Protein AF-A0A8S3Z7H2-F1 (afdb_monomer_lite)

Foldseek 3Di:
DVVVVVVVVVVVVVVVVVVVVVVVVLVVLVVLLVVLQVLLVVLVCCLPVPPLNVVVVVVCVVPVDPDPVVVVLVVVLVVVVVVCVVVVDPPVVNCSNNNSSVSNSSSVVSVVSVVVSVVVCVVVPVVVVVVVVVVVVVVVVVLVVVCVVQLLSLLVVLQVVLCVLVVCVVVCVPDPDPPLVNVLSSVLSNLSSVVSVPPPPPDDDPVVSVVVNVVVNVVSVVVVVD

Sequence (226 aa):
INKTHALIHTALKGLRYYQTYDRFFLGLSIILGFLGWMSYILCLVVLEHTPVGQAYSAVTVSSRQADGSIYIFTAIAVSVFLLLYVQSLPQMYYIYSLMPVALWYKAFAGRKLLYHAVKSVFSHGTFLGFVLSLLFCVAGLELLIQSFYHRELISFILLALSAWPLTSVLLHHSTRASAPTSLGWSLTCLLVAVFPLLPVVGKETQYFLVISSGITALVIGAVICS

Radius of gyration: 25.19 Å; chains: 1; bounding box: 55×48×80 Å

Structure (mmCIF, N/CA/C/O backbone):
data_AF-A0A8S3Z7H2-F1
#
_entry.id   AF-A0A8S3Z7H2-F1
#
loop_
_atom_site.group_PDB
_atom_site.id
_atom_site.type_symbol
_atom_site.label_atom_id
_atom_site.label_alt_id
_atom_site.label_comp_id
_atom_site.label_asym_id
_atom_site.label_entity_id
_atom_site.label_seq_id
_atom_site.pdbx_PDB_ins_code
_atom_site.Cartn_x
_atom_site.Cartn_y
_atom_site.Cartn_z
_atom_site.occupancy
_atom_site.B_iso_or_equiv
_atom_site.auth_seq_id
_atom_site.auth_comp_id
_atom_site.auth_asym_id
_atom_site.auth_atom_id
_atom_site.pdbx_PDB_model_num
ATOM 1 N N . ILE A 1 1 ? -29.152 12.014 46.634 1.00 63.59 1 ILE A N 1
ATOM 2 C CA . ILE A 1 1 ? -28.683 13.045 45.673 1.00 63.59 1 ILE A CA 1
ATOM 3 C C . ILE A 1 1 ? -27.170 12.939 45.421 1.00 63.59 1 ILE A C 1
ATOM 5 O O . ILE A 1 1 ? -26.792 12.695 44.286 1.00 63.59 1 ILE A O 1
ATOM 9 N N . ASN A 1 2 ? -26.289 12.982 46.435 1.00 72.56 2 ASN A N 1
ATOM 10 C CA . ASN A 1 2 ? -24.833 12.859 46.189 1.00 72.56 2 ASN A CA 1
ATOM 11 C C . ASN A 1 2 ? -24.380 11.504 45.607 1.00 72.56 2 ASN A C 1
ATOM 13 O O . ASN A 1 2 ? -23.523 11.469 44.729 1.00 72.56 2 ASN A O 1
ATOM 17 N N . LYS A 1 3 ? -24.972 10.382 46.046 1.00 75.31 3 LYS A N 1
ATOM 18 C CA . LYS A 1 3 ? -24.588 9.049 45.540 1.00 75.31 3 LYS A CA 1
ATOM 19 C C . LYS A 1 3 ? -24.978 8.825 44.072 1.00 75.31 3 LYS A C 1
ATOM 21 O O . LYS A 1 3 ? -24.206 8.235 43.326 1.00 75.31 3 LYS A O 1
ATOM 26 N N . THR A 1 4 ? -26.129 9.340 43.635 1.00 83.38 4 THR A N 1
ATOM 27 C CA . THR A 1 4 ? -26.591 9.220 42.241 1.00 83.38 4 THR A CA 1
ATOM 28 C C . THR A 1 4 ? -25.736 10.052 41.288 1.00 83.38 4 THR A C 1
ATOM 30 O O . THR A 1 4 ? -25.359 9.556 40.231 1.00 83.38 4 THR A O 1
ATOM 33 N N . HIS A 1 5 ? -25.330 11.262 41.688 1.00 82.06 5 HIS A N 1
ATOM 34 C CA . HIS A 1 5 ? -24.382 12.069 40.911 1.00 82.06 5 HIS A CA 1
ATOM 35 C C . HIS A 1 5 ? -23.013 11.392 40.756 1.00 82.06 5 HIS A C 1
ATOM 37 O O . HIS A 1 5 ? -22.449 11.406 39.663 1.00 82.06 5 HIS A O 1
ATOM 43 N N . ALA A 1 6 ? -22.499 10.750 41.810 1.00 86.62 6 ALA A N 1
ATOM 44 C CA . ALA A 1 6 ? -21.232 10.021 41.745 1.00 86.62 6 ALA A CA 1
ATOM 45 C C . ALA A 1 6 ? -21.300 8.804 40.800 1.00 86.62 6 ALA A C 1
ATOM 47 O O . ALA A 1 6 ? -20.381 8.587 40.008 1.00 86.62 6 ALA A O 1
ATOM 48 N N . LEU A 1 7 ? -22.401 8.044 40.8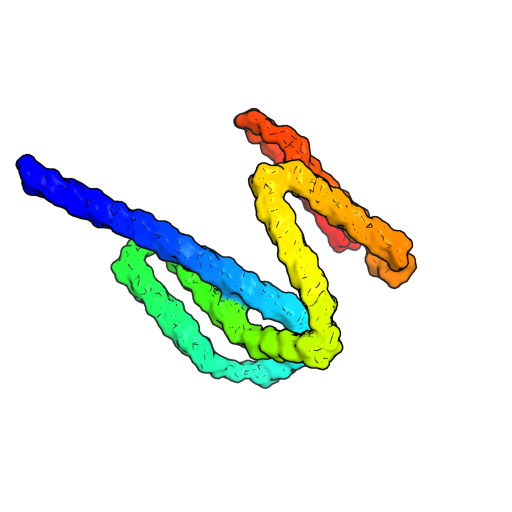29 1.00 86.25 7 LEU A N 1
ATOM 49 C CA . LEU A 1 7 ? -22.638 6.920 39.915 1.00 86.25 7 LEU A CA 1
ATOM 50 C C . LEU A 1 7 ? -22.745 7.371 38.453 1.00 86.25 7 LEU A C 1
ATOM 52 O O . LEU A 1 7 ? -22.078 6.797 37.596 1.00 86.25 7 LEU A O 1
ATOM 56 N N . ILE A 1 8 ? -23.510 8.430 38.175 1.00 89.81 8 ILE A N 1
ATOM 57 C CA . ILE A 1 8 ? -23.652 8.992 36.822 1.00 89.81 8 ILE A CA 1
ATOM 58 C C . ILE A 1 8 ? -22.300 9.474 36.295 1.00 89.81 8 ILE A C 1
ATOM 60 O O . ILE A 1 8 ? -21.931 9.162 35.166 1.00 89.81 8 ILE A O 1
ATOM 64 N N . HIS A 1 9 ? -21.528 10.185 37.119 1.00 89.31 9 HIS A N 1
ATOM 65 C CA . HIS A 1 9 ? -20.205 10.665 36.730 1.00 89.31 9 HIS A CA 1
ATOM 66 C C . HIS A 1 9 ? -19.237 9.506 36.443 1.00 89.31 9 HIS A C 1
ATOM 68 O O . HIS A 1 9 ? -18.471 9.556 35.482 1.00 89.31 9 HIS A O 1
ATOM 74 N N . THR A 1 10 ? -19.299 8.435 37.235 1.00 82.06 10 THR A N 1
ATOM 75 C CA . THR A 1 10 ? -18.453 7.247 37.047 1.00 82.06 10 THR A CA 1
ATOM 76 C C . THR A 1 10 ? -18.844 6.475 35.785 1.00 82.06 10 THR A C 1
ATOM 78 O O . THR A 1 10 ? -17.968 6.104 35.004 1.00 82.06 10 THR A O 1
ATOM 81 N N . ALA A 1 11 ? -20.144 6.317 35.519 1.00 85.19 11 ALA A N 1
ATOM 82 C CA . ALA A 1 11 ? -20.659 5.695 34.300 1.00 85.19 11 ALA A CA 1
ATOM 83 C C . ALA A 1 11 ? -20.299 6.502 33.039 1.00 85.19 11 ALA A C 1
ATOM 85 O O . ALA A 1 11 ? -19.821 5.928 32.063 1.00 85.19 11 ALA A O 1
ATOM 86 N N . LEU A 1 12 ? -20.430 7.834 33.072 1.00 85.19 12 LEU A N 1
ATOM 87 C CA . LEU A 1 12 ? -20.006 8.723 31.980 1.00 85.19 12 LEU A CA 1
ATOM 88 C C . LEU A 1 12 ? -18.501 8.632 31.714 1.00 85.19 12 LEU A C 1
ATOM 90 O O . LEU A 1 12 ? -18.074 8.635 30.559 1.00 85.19 12 LEU A O 1
ATOM 94 N N . LYS A 1 13 ? -17.687 8.529 32.770 1.00 81.38 13 LYS A N 1
ATOM 95 C CA . LYS A 1 13 ? -16.232 8.385 32.648 1.00 81.38 13 LYS A CA 1
ATOM 96 C C . LYS A 1 13 ? -15.852 7.028 32.045 1.00 81.38 13 LYS A C 1
ATOM 98 O O . LYS A 1 13 ? -14.986 6.987 31.175 1.00 81.38 13 LYS A O 1
ATOM 103 N N . GLY A 1 14 ? -16.539 5.955 32.443 1.00 79.50 14 GLY A N 1
ATOM 104 C CA . GLY A 1 14 ? -16.393 4.622 31.852 1.00 79.50 14 GLY A CA 1
ATOM 105 C C . GLY A 1 14 ? -16.802 4.583 30.378 1.00 79.50 14 GLY A C 1
ATOM 106 O O . GLY A 1 14 ? -16.041 4.102 29.544 1.00 79.50 14 GLY A O 1
ATOM 107 N N . LEU A 1 15 ? -17.948 5.174 30.030 1.00 77.88 15 LEU A N 1
ATOM 108 C CA . LEU A 1 15 ? -18.440 5.230 28.651 1.00 77.88 15 LEU A CA 1
ATOM 109 C C . LEU A 1 15 ? -17.481 6.000 27.734 1.00 77.88 15 LEU A C 1
ATOM 111 O O . LEU A 1 15 ? -17.152 5.544 26.641 1.00 77.88 15 LEU A O 1
ATOM 115 N N . ARG A 1 16 ? -16.968 7.143 28.203 1.00 73.50 16 ARG A N 1
ATOM 116 C CA . ARG A 1 16 ? -16.001 7.952 27.451 1.00 73.50 16 ARG A CA 1
ATOM 117 C C . ARG A 1 16 ? -14.657 7.240 27.285 1.00 73.50 16 ARG A C 1
ATOM 119 O O . ARG A 1 16 ? -14.028 7.385 26.238 1.00 73.50 16 ARG A O 1
ATOM 126 N N . TYR A 1 17 ? -14.234 6.463 28.284 1.00 73.88 17 TYR A N 1
ATOM 127 C CA . TYR A 1 17 ? -13.040 5.622 28.202 1.00 73.88 17 TYR A CA 1
ATOM 128 C C . TYR A 1 17 ? -13.200 4.532 27.135 1.00 73.88 17 TYR A C 1
ATOM 130 O O . TYR A 1 17 ? -12.361 4.445 26.242 1.00 73.88 17 TYR A O 1
ATOM 138 N N . TYR A 1 18 ? -14.314 3.792 27.149 1.00 70.31 18 TYR A N 1
ATOM 139 C CA . TYR A 1 18 ? -14.618 2.771 26.139 1.00 70.31 18 TYR A CA 1
ATOM 140 C C . TYR A 1 18 ? -14.680 3.350 24.726 1.00 70.31 18 TYR A C 1
ATOM 142 O O . TYR A 1 18 ? -14.013 2.855 23.823 1.00 70.31 18 TYR A O 1
ATOM 150 N N . GLN A 1 19 ? -15.416 4.445 24.543 1.00 70.56 19 GLN A N 1
ATOM 151 C CA . GLN A 1 19 ? -15.581 5.068 23.231 1.00 70.56 19 GLN A CA 1
ATOM 152 C C . GLN A 1 19 ? -14.259 5.618 22.667 1.00 70.56 19 GLN A C 1
ATOM 154 O O . GLN A 1 19 ? -14.034 5.588 21.458 1.00 70.56 19 GLN A O 1
ATOM 159 N N . THR A 1 20 ? -13.370 6.116 23.532 1.00 73.50 20 THR A N 1
ATOM 160 C CA . THR A 1 20 ? -12.050 6.617 23.113 1.00 73.50 20 THR A CA 1
ATOM 161 C C . THR A 1 20 ? -11.101 5.470 22.772 1.00 73.50 20 THR A C 1
ATOM 163 O O . THR A 1 20 ? -10.392 5.540 21.768 1.00 73.50 20 THR A O 1
ATOM 166 N N . TYR A 1 21 ? -11.101 4.411 23.585 1.00 67.12 21 TYR A N 1
ATOM 167 C CA . TYR A 1 21 ? -10.228 3.256 23.396 1.00 67.12 21 TYR A CA 1
ATOM 168 C C . TYR A 1 21 ? -10.581 2.480 22.123 1.00 67.12 21 TYR A C 1
ATOM 170 O O . TYR A 1 21 ? -9.694 2.161 21.331 1.00 67.12 21 TYR A O 1
ATOM 178 N N . ASP A 1 22 ? -11.875 2.270 21.874 1.00 72.06 22 ASP A N 1
ATOM 179 C CA . ASP A 1 22 ? -12.356 1.512 20.719 1.00 72.06 22 ASP A CA 1
ATOM 180 C C . ASP A 1 22 ? -11.994 2.192 19.387 1.00 72.06 22 ASP A C 1
ATOM 182 O O . ASP A 1 22 ? -11.477 1.562 18.464 1.00 72.06 22 ASP A O 1
ATOM 186 N N . ARG A 1 23 ? -12.141 3.522 19.307 1.00 76.38 23 ARG A N 1
ATOM 187 C CA . ARG A 1 23 ? -11.817 4.286 18.092 1.00 76.38 23 ARG A CA 1
ATOM 188 C C . ARG A 1 23 ? -10.326 4.256 17.752 1.00 76.38 23 ARG A C 1
ATOM 190 O O . ARG A 1 23 ? -9.970 4.179 16.576 1.00 76.38 23 ARG A O 1
ATOM 197 N N . PHE A 1 24 ? -9.457 4.342 18.758 1.00 77.25 24 PHE A N 1
ATOM 198 C CA . PHE A 1 24 ? -8.011 4.308 18.544 1.00 77.25 24 PHE A CA 1
ATOM 199 C C . PHE A 1 24 ? -7.529 2.903 18.177 1.00 77.25 24 PHE A C 1
ATOM 201 O O . PHE A 1 24 ? -6.767 2.753 17.224 1.00 77.25 24 PHE A O 1
ATOM 208 N N . PHE A 1 25 ? -8.017 1.876 18.878 1.00 75.94 25 PHE A N 1
ATOM 209 C CA . PHE A 1 25 ? -7.694 0.482 18.586 1.00 75.94 25 PHE A CA 1
ATOM 210 C C . PHE A 1 25 ? -8.121 0.089 17.167 1.00 75.94 25 PHE A C 1
ATOM 212 O O . PHE A 1 25 ? -7.305 -0.410 16.388 1.00 75.94 25 PHE A O 1
ATOM 219 N N . LEU A 1 26 ? -9.369 0.387 16.796 1.00 77.75 26 LEU A N 1
ATOM 220 C CA . LEU A 1 26 ? -9.883 0.101 15.461 1.00 77.75 26 LEU A CA 1
ATOM 221 C C . LEU A 1 26 ? -9.111 0.886 14.391 1.00 77.75 26 LEU A C 1
ATOM 223 O O . LEU A 1 26 ? -8.721 0.320 13.372 1.00 77.75 26 LEU A O 1
ATOM 227 N N . GLY A 1 27 ? -8.816 2.165 14.652 1.00 80.12 27 GLY A N 1
ATOM 228 C CA . GLY A 1 27 ? -8.004 3.001 13.767 1.00 80.12 27 GLY A CA 1
ATOM 229 C C . GLY A 1 27 ? -6.607 2.425 13.521 1.00 80.12 27 GLY A C 1
ATOM 230 O O . GLY A 1 27 ? -6.190 2.301 12.370 1.00 80.12 27 GLY A O 1
ATOM 231 N N . LEU A 1 28 ? -5.904 2.001 14.574 1.00 82.06 28 LEU A N 1
ATOM 232 C CA . LEU A 1 28 ? -4.598 1.350 14.448 1.00 82.06 28 LEU A CA 1
ATOM 233 C C . LEU A 1 28 ? -4.678 0.029 13.682 1.00 82.06 28 LEU A C 1
ATOM 235 O O . LEU A 1 28 ? -3.834 -0.219 12.825 1.00 82.06 28 LEU A O 1
ATOM 239 N N . SER A 1 29 ? -5.690 -0.799 13.949 1.00 81.94 29 SER A N 1
ATOM 240 C CA . SER A 1 29 ? -5.897 -2.066 13.235 1.00 81.94 29 SER A CA 1
ATOM 241 C C . SER A 1 29 ? -6.076 -1.841 11.734 1.00 81.94 29 SER A C 1
ATOM 243 O O . SER A 1 29 ? -5.482 -2.548 10.922 1.00 81.94 29 SER A O 1
ATOM 245 N N . ILE A 1 30 ? -6.845 -0.816 11.358 1.00 81.31 30 ILE A N 1
ATOM 246 C CA . ILE A 1 30 ? -7.064 -0.435 9.960 1.00 81.31 30 ILE A CA 1
ATOM 247 C C . ILE A 1 30 ? -5.757 0.047 9.318 1.00 81.31 30 ILE A C 1
ATOM 249 O O . ILE A 1 30 ? -5.401 -0.424 8.239 1.00 81.31 30 ILE A O 1
ATOM 253 N N . ILE A 1 31 ? -5.006 0.931 9.985 1.00 84.94 31 ILE A N 1
ATOM 254 C CA . ILE A 1 31 ? -3.716 1.435 9.483 1.00 84.94 31 ILE A CA 1
ATOM 255 C C . ILE A 1 31 ? -2.719 0.284 9.298 1.00 84.94 31 ILE A C 1
ATOM 257 O O . ILE A 1 31 ? -2.067 0.188 8.258 1.00 84.94 31 ILE A O 1
ATOM 261 N N . LEU A 1 32 ? -2.630 -0.627 10.270 1.00 83.56 32 LEU A N 1
ATOM 262 C CA . LEU A 1 32 ? -1.794 -1.823 10.177 1.00 83.56 32 LEU A CA 1
ATOM 263 C C . LEU A 1 32 ? -2.256 -2.748 9.050 1.00 83.56 32 LEU A C 1
ATOM 265 O O . LEU A 1 32 ? -1.410 -3.301 8.353 1.00 83.56 32 LEU A O 1
ATOM 269 N N . GLY A 1 33 ? -3.563 -2.899 8.840 1.00 85.12 33 GLY A N 1
ATOM 270 C CA . GLY A 1 33 ? -4.126 -3.653 7.722 1.00 85.12 33 GLY A CA 1
ATOM 271 C C . GLY A 1 33 ? -3.702 -3.080 6.376 1.00 85.12 33 GLY A C 1
ATOM 272 O O . GLY A 1 33 ? -3.177 -3.814 5.541 1.00 85.12 33 GLY A O 1
ATOM 273 N N . PHE A 1 34 ? -3.844 -1.766 6.192 1.00 83.75 34 PHE A N 1
ATOM 274 C CA . PHE A 1 34 ? -3.403 -1.087 4.975 1.00 83.75 34 PHE A CA 1
ATOM 275 C C . PHE A 1 34 ? -1.889 -1.192 4.768 1.00 83.75 34 PHE A C 1
ATOM 277 O O . PHE A 1 34 ? -1.457 -1.523 3.670 1.00 83.75 34 PHE A O 1
ATOM 284 N N . LEU A 1 35 ? -1.072 -0.997 5.806 1.00 86.25 35 LEU A N 1
ATOM 285 C CA . LEU A 1 35 ? 0.384 -1.170 5.717 1.00 86.25 35 LEU A CA 1
ATOM 286 C C . LEU A 1 35 ? 0.780 -2.610 5.349 1.00 86.25 35 LEU A C 1
ATOM 288 O O . LEU A 1 35 ? 1.644 -2.828 4.495 1.00 86.25 35 LEU A O 1
ATOM 292 N N . GLY A 1 36 ? 0.124 -3.601 5.956 1.00 83.38 36 GLY A N 1
ATOM 293 C CA . GLY A 1 36 ? 0.315 -5.015 5.634 1.00 83.38 36 GLY A CA 1
ATOM 294 C C . GLY A 1 36 ? -0.070 -5.327 4.187 1.00 83.38 36 GLY A C 1
ATOM 295 O O . GLY A 1 36 ? 0.674 -5.993 3.473 1.00 83.38 36 GLY A O 1
ATOM 296 N N . TRP A 1 37 ? -1.190 -4.783 3.715 1.00 82.62 37 TRP A N 1
ATOM 297 C CA . TRP A 1 37 ? -1.639 -4.937 2.333 1.00 82.62 37 TRP A CA 1
ATOM 298 C C . TRP A 1 37 ? -0.681 -4.286 1.328 1.00 82.62 37 TRP A C 1
ATOM 300 O O . TRP A 1 37 ? -0.284 -4.921 0.354 1.00 82.62 37 TRP A O 1
ATOM 310 N N . MET A 1 38 ? -0.246 -3.050 1.586 1.00 81.88 38 MET A N 1
ATOM 311 C CA . MET A 1 38 ? 0.694 -2.331 0.720 1.00 81.88 38 MET A CA 1
ATOM 312 C C . MET A 1 38 ? 2.042 -3.046 0.625 1.00 81.88 38 MET A C 1
ATOM 314 O O . MET A 1 38 ? 2.599 -3.172 -0.462 1.00 81.88 38 MET A O 1
ATOM 318 N N . SER A 1 39 ? 2.554 -3.562 1.744 1.00 80.12 39 SER A N 1
ATOM 319 C CA . SER A 1 39 ? 3.796 -4.345 1.744 1.00 80.12 39 SER A CA 1
ATOM 320 C C . SER A 1 39 ? 3.648 -5.689 1.021 1.00 80.12 39 SER A C 1
ATOM 322 O O . SER A 1 39 ? 4.579 -6.115 0.334 1.00 80.12 39 SER A O 1
ATOM 324 N N . TYR A 1 40 ? 2.481 -6.333 1.106 1.00 82.06 40 TYR A N 1
ATOM 325 C CA . TYR A 1 40 ? 2.177 -7.535 0.333 1.00 82.06 40 TYR A CA 1
ATOM 326 C C . TYR A 1 40 ? 2.119 -7.257 -1.176 1.00 82.06 40 TYR A C 1
ATOM 328 O O . TYR A 1 40 ? 2.778 -7.961 -1.940 1.00 82.06 40 TYR A O 1
ATOM 336 N N . ILE A 1 41 ? 1.411 -6.206 -1.607 1.00 82.06 41 ILE A N 1
ATOM 337 C CA . ILE A 1 41 ? 1.376 -5.794 -3.020 1.00 82.06 41 ILE A CA 1
ATOM 338 C C . ILE A 1 41 ? 2.778 -5.459 -3.515 1.00 82.06 41 ILE A C 1
ATOM 340 O O . ILE A 1 41 ? 3.164 -5.913 -4.586 1.00 82.06 41 ILE A O 1
ATOM 344 N N . LEU A 1 42 ? 3.567 -4.716 -2.737 1.00 80.12 42 LEU A N 1
ATOM 345 C CA . LEU A 1 42 ? 4.945 -4.398 -3.104 1.00 80.12 42 LEU A CA 1
ATOM 346 C C . LEU A 1 42 ? 5.762 -5.671 -3.353 1.00 80.12 42 LEU A C 1
ATOM 348 O O . LEU A 1 42 ? 6.508 -5.756 -4.326 1.00 80.12 42 LEU A O 1
ATOM 352 N N . CYS A 1 43 ? 5.596 -6.679 -2.497 1.00 77.25 43 CYS A N 1
ATOM 353 C CA . CYS A 1 43 ? 6.235 -7.973 -2.684 1.00 77.25 43 CYS A CA 1
ATOM 354 C C . CYS A 1 43 ? 5.771 -8.669 -3.971 1.00 77.25 43 CYS A C 1
ATOM 356 O O . CYS A 1 43 ? 6.613 -9.167 -4.714 1.00 77.25 43 CYS A O 1
ATOM 358 N N . LEU A 1 44 ? 4.467 -8.661 -4.257 1.00 78.69 44 LEU A N 1
ATOM 359 C CA . LEU A 1 44 ? 3.887 -9.261 -5.460 1.00 78.69 44 LEU A CA 1
ATOM 360 C C . LEU A 1 44 ? 4.398 -8.579 -6.736 1.00 78.69 44 LEU A C 1
ATOM 362 O O . LEU A 1 44 ? 4.847 -9.254 -7.657 1.00 78.69 44 LEU A O 1
ATOM 366 N N . VAL A 1 45 ? 4.432 -7.247 -6.760 1.00 80.31 45 VAL A N 1
ATOM 367 C CA . VAL A 1 45 ? 4.965 -6.475 -7.890 1.00 80.31 45 VAL A CA 1
ATOM 368 C C . VAL A 1 45 ? 6.434 -6.818 -8.135 1.00 80.31 45 VAL A C 1
ATOM 370 O O . VAL A 1 45 ? 6.822 -7.088 -9.269 1.00 80.31 45 VAL A O 1
ATOM 373 N N . VAL A 1 46 ? 7.254 -6.874 -7.081 1.00 75.00 46 VAL A N 1
ATOM 374 C CA . VAL A 1 46 ? 8.666 -7.276 -7.198 1.00 75.00 46 VAL A CA 1
ATOM 375 C C . VAL A 1 46 ? 8.793 -8.718 -7.695 1.00 75.00 46 VAL A C 1
ATOM 377 O O . VAL A 1 46 ? 9.685 -9.011 -8.490 1.00 75.00 46 VAL A O 1
ATOM 380 N N . LEU A 1 47 ? 7.904 -9.611 -7.259 1.00 75.19 47 LEU A N 1
ATOM 381 C CA . LEU A 1 47 ? 7.888 -11.011 -7.673 1.00 75.19 47 LEU A CA 1
ATOM 382 C C . LEU A 1 47 ? 7.626 -11.166 -9.176 1.00 75.19 47 LEU A C 1
ATOM 384 O O . LEU A 1 47 ? 8.324 -11.929 -9.841 1.00 75.19 47 LEU A O 1
ATOM 388 N N . GLU A 1 48 ? 6.638 -10.440 -9.700 1.00 72.81 48 GLU A N 1
ATOM 389 C CA . GLU A 1 48 ? 6.203 -10.555 -11.094 1.00 72.81 48 GLU A CA 1
ATOM 390 C C . GLU A 1 48 ? 7.091 -9.767 -12.063 1.00 72.81 48 GLU A C 1
ATOM 392 O O . GLU A 1 48 ? 7.425 -10.264 -13.139 1.00 72.81 48 GLU A O 1
ATOM 397 N N . HIS A 1 49 ? 7.500 -8.552 -11.685 1.00 70.31 49 HIS A N 1
ATOM 398 C CA . HIS A 1 49 ? 8.123 -7.593 -12.604 1.00 70.31 49 HIS A CA 1
ATOM 399 C C . HIS A 1 49 ? 9.652 -7.524 -12.493 1.00 70.31 49 HIS A C 1
ATOM 401 O O . HIS A 1 49 ? 10.287 -6.798 -13.256 1.00 70.31 49 HIS A O 1
ATOM 407 N N . THR A 1 50 ? 10.273 -8.262 -11.564 1.00 71.88 50 THR A N 1
ATOM 408 C CA . THR A 1 50 ? 11.736 -8.264 -11.394 1.00 71.88 50 THR A CA 1
ATOM 409 C C . THR A 1 50 ? 12.315 -9.652 -11.690 1.00 71.88 50 THR A C 1
ATOM 411 O O . THR A 1 50 ? 11.792 -10.646 -11.181 1.00 71.88 50 THR A O 1
ATOM 414 N N . PRO A 1 51 ? 13.448 -9.768 -12.413 1.00 65.62 51 PRO A N 1
ATOM 415 C CA . PRO A 1 51 ? 14.111 -11.059 -12.651 1.00 65.62 51 PRO A CA 1
ATOM 416 C C . PRO A 1 51 ? 14.537 -11.763 -11.349 1.00 65.62 51 PRO A C 1
ATOM 418 O O . PRO A 1 51 ? 14.541 -12.989 -11.265 1.00 65.62 51 PRO A O 1
ATOM 421 N N . VAL A 1 52 ? 14.819 -10.990 -10.294 1.00 66.56 52 VAL A N 1
ATOM 422 C CA . VAL A 1 52 ? 15.091 -11.495 -8.935 1.00 66.56 52 VAL A CA 1
ATOM 423 C C . VAL A 1 52 ? 13.860 -12.189 -8.333 1.00 66.56 52 VAL A C 1
ATOM 425 O O . VAL A 1 52 ? 14.000 -13.190 -7.633 1.00 66.56 52 VAL A O 1
ATOM 428 N N . GLY A 1 53 ? 12.659 -11.692 -8.637 1.00 66.00 53 GLY A N 1
ATOM 429 C CA . GLY A 1 53 ? 11.382 -12.287 -8.250 1.00 66.00 53 GLY A CA 1
ATOM 430 C C . GLY A 1 53 ? 11.153 -13.650 -8.887 1.00 66.00 53 GLY A C 1
ATOM 431 O O . GLY A 1 53 ? 10.892 -14.625 -8.188 1.00 66.00 53 GLY A O 1
ATOM 432 N N . GLN A 1 54 ?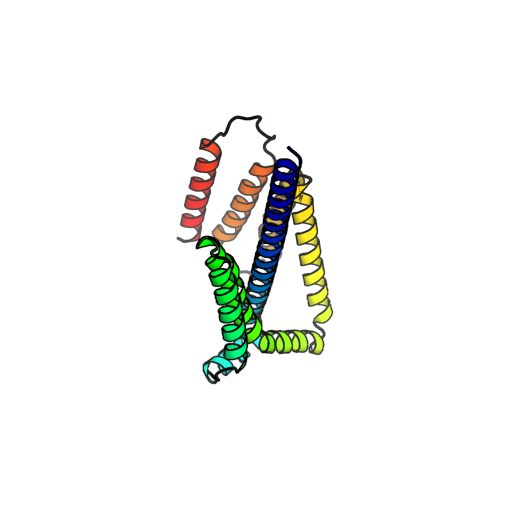 11.354 -13.749 -10.198 1.00 65.88 54 GLN A N 1
ATOM 433 C CA . GLN A 1 54 ? 11.201 -15.004 -10.939 1.00 65.88 54 GLN A CA 1
ATOM 434 C C . GLN A 1 54 ? 12.206 -16.074 -10.481 1.00 65.88 54 GLN A C 1
ATOM 436 O O . GLN A 1 54 ? 11.828 -17.230 -10.275 1.00 65.88 54 GLN A O 1
ATOM 441 N N . ALA A 1 55 ? 13.459 -15.683 -10.224 1.00 63.88 55 ALA A N 1
ATOM 442 C CA . ALA A 1 55 ? 14.473 -16.574 -9.663 1.00 63.88 55 ALA A CA 1
ATOM 443 C C . ALA A 1 55 ? 14.112 -17.050 -8.243 1.00 63.88 55 ALA A C 1
ATOM 445 O O . ALA A 1 55 ? 14.273 -18.225 -7.917 1.00 63.88 55 ALA A O 1
ATOM 446 N N . TYR A 1 56 ? 13.571 -16.166 -7.400 1.00 66.94 56 TYR A N 1
ATOM 447 C CA . TYR A 1 56 ? 13.135 -16.521 -6.048 1.00 66.94 56 TYR A CA 1
ATOM 448 C C . TYR A 1 56 ? 11.886 -17.414 -6.045 1.00 66.94 56 TYR A C 1
ATOM 450 O O . TYR A 1 56 ? 11.832 -18.357 -5.259 1.00 66.94 56 TYR A O 1
ATOM 458 N N . SER A 1 57 ? 10.908 -17.180 -6.928 1.00 62.72 57 SER A N 1
ATOM 459 C CA . SER A 1 57 ? 9.739 -18.058 -7.120 1.00 62.72 57 SER A CA 1
ATOM 460 C C . SER A 1 57 ? 10.160 -19.483 -7.470 1.00 62.72 57 SER A C 1
ATOM 462 O O . SER A 1 57 ? 9.678 -20.435 -6.863 1.00 62.72 57 SER A O 1
ATOM 464 N N . ALA A 1 58 ? 11.105 -19.639 -8.402 1.00 60.59 58 ALA A N 1
ATOM 465 C CA . ALA A 1 58 ? 11.604 -20.952 -8.805 1.00 60.59 58 ALA A CA 1
ATOM 466 C C . ALA A 1 58 ? 12.276 -21.703 -7.640 1.00 60.59 58 ALA A C 1
ATOM 468 O O . ALA A 1 58 ? 12.060 -22.900 -7.458 1.00 60.59 58 ALA A O 1
ATOM 469 N N . VAL A 1 59 ? 13.041 -20.993 -6.804 1.00 61.41 59 VAL A N 1
ATOM 470 C CA . VAL A 1 59 ? 13.727 -21.572 -5.638 1.00 61.41 59 VAL A CA 1
ATOM 471 C C . VAL A 1 59 ? 12.756 -21.867 -4.486 1.00 61.41 59 VAL A C 1
ATOM 473 O O . VAL A 1 59 ? 12.832 -22.926 -3.866 1.00 61.41 59 VAL A O 1
ATOM 476 N N . THR A 1 60 ? 11.801 -20.978 -4.212 1.00 59.94 60 THR A N 1
ATOM 477 C CA . THR A 1 60 ? 10.855 -21.128 -3.090 1.00 59.94 60 THR A CA 1
ATOM 478 C C . THR A 1 60 ? 9.778 -22.181 -3.318 1.00 59.94 60 THR A C 1
ATOM 480 O O . THR A 1 60 ? 9.360 -22.818 -2.352 1.00 59.94 60 THR A O 1
ATOM 483 N N . VAL A 1 61 ? 9.369 -22.438 -4.565 1.00 58.56 61 VAL A N 1
ATOM 484 C CA . VAL A 1 61 ? 8.491 -23.578 -4.892 1.00 58.56 61 VAL A CA 1
ATOM 485 C C . VAL A 1 61 ? 9.178 -24.909 -4.557 1.00 58.56 61 VAL A C 1
ATOM 487 O O . VAL A 1 61 ? 8.513 -25.846 -4.119 1.00 58.56 61 VAL A O 1
ATOM 490 N N . SER A 1 62 ? 10.509 -24.975 -4.675 1.00 52.16 62 SER A N 1
ATOM 491 C CA . SER A 1 62 ? 11.300 -26.156 -4.310 1.00 52.16 62 SER A CA 1
ATOM 492 C C . SER A 1 62 ? 11.561 -26.275 -2.804 1.00 52.16 62 SER A C 1
ATOM 494 O O . SER A 1 62 ? 11.719 -27.388 -2.306 1.00 52.16 62 SER A O 1
ATOM 496 N N . SER A 1 63 ? 11.609 -25.165 -2.063 1.00 51.16 63 SER A N 1
ATOM 497 C CA . SER A 1 63 ? 11.846 -25.152 -0.616 1.00 51.16 63 SER A CA 1
ATOM 498 C C . SER A 1 63 ? 10.610 -24.646 0.129 1.00 51.16 63 SER A C 1
ATOM 500 O O . SER A 1 63 ? 10.579 -23.529 0.650 1.00 51.16 63 SER A O 1
ATOM 502 N N . ARG A 1 64 ? 9.577 -25.488 0.224 1.00 51.78 64 ARG A N 1
ATOM 503 C CA . ARG A 1 64 ? 8.403 -25.266 1.088 1.00 51.78 64 ARG A CA 1
ATOM 504 C C . ARG A 1 64 ? 8.781 -25.463 2.564 1.00 51.78 64 ARG A C 1
ATOM 506 O O . ARG A 1 64 ? 8.209 -26.286 3.272 1.00 51.78 64 ARG A O 1
ATOM 513 N N . GLN A 1 65 ? 9.822 -24.767 3.003 1.00 50.88 65 GLN A N 1
ATOM 514 C CA . GLN A 1 65 ? 10.382 -24.876 4.337 1.00 50.88 65 GLN A CA 1
ATOM 515 C C . GLN A 1 65 ? 9.474 -24.100 5.288 1.00 50.88 65 GLN A C 1
ATOM 517 O O . GLN A 1 65 ? 9.145 -22.940 5.044 1.00 50.88 65 GLN A O 1
ATOM 522 N N . ALA A 1 66 ? 9.011 -24.774 6.339 1.00 53.66 66 ALA A N 1
ATOM 523 C CA . ALA A 1 66 ? 8.168 -24.178 7.361 1.00 53.66 66 ALA A CA 1
ATOM 524 C C . ALA A 1 66 ? 8.956 -23.076 8.084 1.00 53.66 66 ALA A C 1
ATOM 526 O O . ALA A 1 66 ? 9.724 -23.342 9.007 1.00 53.66 66 ALA A O 1
ATOM 527 N N . ASP A 1 67 ? 8.797 -21.833 7.633 1.00 65.38 67 ASP A N 1
ATOM 528 C CA . ASP A 1 67 ? 9.382 -20.673 8.292 1.00 65.38 67 ASP A CA 1
ATOM 529 C C . ASP A 1 67 ? 8.818 -20.587 9.718 1.00 65.38 67 ASP A C 1
ATOM 531 O O . ASP A 1 67 ? 7.612 -20.414 9.912 1.00 65.38 67 ASP A O 1
ATOM 535 N N . GLY A 1 68 ? 9.693 -20.641 10.730 1.00 69.75 68 GLY A N 1
ATOM 536 C CA . GLY A 1 68 ? 9.318 -20.518 12.149 1.00 69.75 68 GLY A CA 1
ATOM 537 C C . GLY A 1 68 ? 8.558 -19.225 12.489 1.00 69.75 68 GLY A C 1
ATOM 538 O O . GLY A 1 68 ? 7.909 -19.133 13.529 1.00 69.75 68 GLY A O 1
ATOM 539 N N . SER A 1 69 ? 8.558 -18.251 11.572 1.00 72.44 69 SER A N 1
ATOM 540 C CA . SER A 1 69 ? 7.723 -17.053 11.636 1.00 72.44 69 SER A CA 1
ATOM 541 C C . SER A 1 69 ? 6.223 -17.367 11.698 1.00 72.44 69 SER A C 1
ATOM 543 O O . SER A 1 69 ? 5.484 -16.554 12.249 1.00 72.44 69 SER A O 1
ATOM 545 N N . ILE A 1 70 ? 5.761 -18.512 11.173 1.00 78.56 70 ILE A N 1
ATOM 546 C CA . ILE A 1 70 ? 4.340 -18.887 11.223 1.00 78.56 70 ILE A CA 1
ATOM 547 C C . ILE A 1 70 ? 3.848 -19.014 12.667 1.00 78.56 70 ILE A C 1
ATOM 549 O O . ILE A 1 70 ? 2.802 -18.461 12.986 1.00 78.56 70 ILE A O 1
ATOM 553 N N . TYR A 1 71 ? 4.647 -19.617 13.555 1.00 80.94 71 TYR A N 1
ATOM 554 C CA . TYR A 1 71 ? 4.287 -19.823 14.960 1.00 80.94 71 TYR A CA 1
ATOM 555 C C . TYR A 1 71 ? 4.123 -18.502 15.716 1.00 80.94 71 TYR A C 1
ATOM 557 O O . TYR A 1 71 ? 3.197 -18.345 16.512 1.00 80.94 71 TYR A O 1
ATOM 565 N N . ILE A 1 72 ? 4.986 -17.524 15.426 1.00 82.94 72 ILE A N 1
ATOM 566 C CA . ILE A 1 72 ? 4.933 -16.189 16.035 1.00 82.94 72 ILE A CA 1
ATOM 567 C C . ILE A 1 72 ? 3.659 -15.462 15.593 1.00 82.94 72 ILE A C 1
ATOM 569 O O . ILE A 1 72 ? 2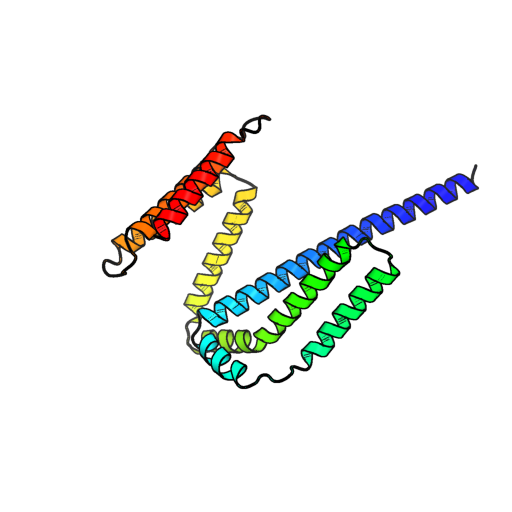.926 -14.936 16.428 1.00 82.94 72 ILE A O 1
ATOM 573 N N . PHE A 1 73 ? 3.344 -15.474 14.294 1.00 81.31 73 PHE A N 1
ATOM 574 C CA . PHE A 1 73 ? 2.133 -14.823 13.788 1.00 81.31 73 PHE A CA 1
ATOM 575 C C . PHE A 1 73 ? 0.853 -15.522 14.245 1.00 81.31 73 PHE A C 1
ATOM 577 O O . PHE A 1 73 ? -0.118 -14.839 14.568 1.00 81.31 73 PHE A O 1
ATOM 584 N N . THR A 1 74 ? 0.849 -16.853 14.357 1.00 81.12 74 THR A N 1
ATOM 585 C CA . THR A 1 74 ? -0.284 -17.579 14.943 1.00 81.12 74 THR A CA 1
ATOM 586 C C . THR A 1 74 ? -0.447 -17.262 16.425 1.00 81.12 74 THR A C 1
ATOM 588 O O . THR A 1 74 ? -1.570 -17.062 16.868 1.00 81.12 74 THR A O 1
ATOM 591 N N . ALA A 1 75 ? 0.642 -17.128 17.191 1.00 83.81 75 ALA A N 1
ATOM 592 C CA . ALA A 1 75 ? 0.572 -16.746 18.602 1.00 83.81 75 ALA A CA 1
ATOM 593 C C . ALA A 1 75 ? 0.023 -15.321 18.786 1.00 83.81 75 ALA A C 1
ATOM 595 O O . ALA A 1 75 ? -0.795 -15.084 19.677 1.00 83.81 75 ALA A O 1
ATOM 596 N N . ILE A 1 76 ? 0.411 -14.384 17.914 1.00 84.31 76 ILE A N 1
ATOM 597 C CA . ILE A 1 76 ? -0.133 -13.018 17.894 1.00 84.31 76 ILE A CA 1
ATOM 598 C C . ILE A 1 76 ? -1.622 -13.044 17.534 1.00 84.31 76 ILE A C 1
ATOM 600 O O . ILE A 1 76 ? -2.422 -12.435 18.240 1.00 84.31 76 ILE A O 1
ATOM 604 N N . ALA A 1 77 ? -2.016 -13.784 16.492 1.00 84.12 77 ALA A N 1
ATOM 605 C CA . ALA A 1 77 ? -3.416 -13.917 16.088 1.00 84.12 77 ALA A CA 1
ATOM 606 C C . ALA A 1 77 ? -4.284 -14.499 17.215 1.00 84.12 77 ALA A C 1
ATOM 608 O O . ALA A 1 77 ? -5.355 -13.969 17.502 1.00 84.12 77 ALA A O 1
ATOM 609 N N . VAL A 1 78 ? -3.799 -15.546 17.891 1.00 83.62 78 VAL A N 1
ATOM 610 C CA . VAL A 1 78 ? -4.478 -16.169 19.036 1.00 83.62 78 VAL A CA 1
ATOM 611 C C . VAL A 1 78 ? -4.565 -15.204 20.217 1.00 83.62 78 VAL A C 1
ATOM 613 O O . VAL A 1 78 ? -5.627 -15.088 20.819 1.00 83.62 78 VAL A O 1
ATOM 616 N N . SER A 1 79 ? -3.499 -14.462 20.526 1.00 81.94 79 SER A N 1
ATOM 617 C CA . SER A 1 79 ? -3.514 -13.463 21.606 1.00 81.94 79 SER A CA 1
ATOM 618 C C . SER A 1 79 ? -4.538 -12.359 21.340 1.00 81.94 79 SER A C 1
ATOM 620 O O . SER A 1 79 ? -5.313 -12.008 22.225 1.00 81.94 79 SER A O 1
ATOM 622 N N . VAL A 1 80 ? -4.588 -11.848 20.107 1.00 80.75 80 VAL A N 1
ATOM 623 C CA . VAL A 1 80 ? -5.588 -10.861 19.678 1.00 80.75 80 VAL A CA 1
ATOM 624 C C . VAL A 1 80 ? -6.994 -11.455 19.785 1.00 80.75 80 VAL A C 1
ATOM 626 O O . VAL A 1 80 ? -7.861 -10.846 20.402 1.00 80.75 80 VAL A O 1
ATOM 629 N N . PHE A 1 81 ? -7.215 -12.673 19.289 1.00 82.44 81 PHE A N 1
ATOM 630 C CA . PHE A 1 81 ? -8.505 -13.356 19.393 1.00 82.44 81 PHE A CA 1
ATOM 631 C C . PHE A 1 81 ? -8.976 -13.519 20.847 1.00 82.44 81 PHE A C 1
ATOM 633 O O . PHE A 1 81 ? -10.125 -13.211 21.155 1.00 82.44 81 PHE A O 1
ATOM 640 N N . LEU A 1 82 ? -8.091 -13.945 21.753 1.00 80.94 82 LEU A N 1
ATOM 641 C CA . LEU A 1 82 ? -8.401 -14.091 23.177 1.00 80.94 82 LEU A CA 1
ATOM 642 C C . LEU A 1 82 ? -8.735 -12.746 23.833 1.00 80.94 82 LEU A C 1
ATOM 644 O O . LEU A 1 82 ? -9.681 -12.671 24.615 1.00 80.94 82 LEU A O 1
ATOM 648 N N . LEU A 1 83 ? -8.010 -11.677 23.492 1.00 79.56 83 LEU A N 1
ATOM 649 C CA . LEU A 1 83 ? -8.306 -10.330 23.985 1.00 79.56 83 LEU A CA 1
ATOM 650 C C . LEU A 1 83 ? -9.683 -9.839 23.519 1.00 79.56 83 LEU A C 1
ATOM 652 O O . LEU A 1 83 ? -10.426 -9.283 24.327 1.00 79.56 83 LEU A O 1
ATOM 656 N N . LEU A 1 84 ? -10.050 -10.076 22.255 1.00 78.38 84 LEU A N 1
ATOM 657 C CA . LEU A 1 84 ? -11.380 -9.740 21.735 1.00 78.38 84 LEU A CA 1
ATOM 658 C C . LEU A 1 84 ? -12.490 -10.591 22.370 1.00 78.38 84 LEU A C 1
ATOM 660 O O . LEU A 1 84 ? -13.581 -10.080 22.627 1.00 78.38 84 LEU A O 1
ATOM 664 N N . TYR A 1 85 ? -12.200 -11.860 22.665 1.00 78.19 85 TYR A N 1
ATOM 665 C CA . TYR A 1 85 ? -13.128 -12.773 23.329 1.00 78.19 85 TYR A CA 1
ATOM 666 C C . TYR A 1 85 ? -13.441 -12.333 24.757 1.00 78.19 85 TYR A C 1
ATOM 668 O O . TYR A 1 85 ? -14.609 -12.228 25.127 1.00 78.19 85 TYR A O 1
ATOM 676 N N . VAL A 1 86 ? -12.417 -11.976 25.537 1.00 78.31 86 VAL A N 1
ATOM 677 C CA . VAL A 1 86 ? -12.594 -11.447 26.900 1.00 78.31 86 VAL A CA 1
ATOM 678 C C . VAL A 1 86 ? -13.373 -10.126 26.893 1.00 78.31 86 VAL A C 1
ATOM 680 O O . VAL A 1 86 ? -14.167 -9.877 27.796 1.00 78.31 86 VAL A O 1
ATOM 683 N N . GLN A 1 87 ? -13.204 -9.298 25.858 1.00 73.81 87 GLN A N 1
ATOM 684 C CA . GLN A 1 87 ? -13.911 -8.019 25.722 1.00 73.81 87 GLN A CA 1
ATOM 685 C C . GLN A 1 87 ? -15.363 -8.146 25.227 1.00 73.81 87 GLN A C 1
ATOM 687 O O . GLN A 1 87 ? -16.065 -7.138 25.186 1.00 73.81 87 GLN A O 1
ATOM 692 N N . SER A 1 88 ? -15.846 -9.353 24.893 1.00 71.88 88 SER A N 1
ATOM 693 C CA . SER A 1 88 ? -17.224 -9.599 24.419 1.00 71.88 88 SER A CA 1
ATOM 694 C C . SER A 1 88 ? -17.644 -8.693 23.246 1.00 71.88 88 SER A C 1
ATOM 696 O O . SER A 1 88 ? -18.791 -8.251 23.159 1.00 71.88 88 SER A O 1
ATOM 698 N N . LEU A 1 89 ? -16.701 -8.385 22.348 1.00 71.88 89 LEU A N 1
ATOM 699 C CA . LEU A 1 89 ? -16.930 -7.481 21.220 1.00 71.88 89 LEU A CA 1
ATOM 700 C C . LEU A 1 89 ? -17.795 -8.137 20.122 1.00 71.88 89 LEU A C 1
ATOM 702 O O . LEU A 1 89 ? -17.727 -9.355 19.927 1.00 71.88 89 LEU A O 1
ATOM 706 N N . PRO A 1 90 ? -18.580 -7.352 19.357 1.00 78.06 90 PRO A N 1
ATOM 707 C CA . PRO A 1 90 ? -19.336 -7.848 18.208 1.00 78.06 90 PRO A CA 1
ATOM 708 C C . PRO A 1 90 ? -18.448 -8.571 17.186 1.00 78.06 90 PRO A C 1
ATOM 710 O O . PRO A 1 90 ? -17.299 -8.191 16.961 1.00 78.06 90 PRO A O 1
ATOM 713 N N . GLN A 1 91 ? -19.008 -9.562 16.487 1.00 74.75 91 GLN A N 1
ATOM 714 C CA . GLN A 1 91 ? -18.276 -10.424 15.541 1.00 74.75 91 GLN A CA 1
ATOM 715 C C . GLN A 1 91 ? -17.500 -9.660 14.452 1.00 74.75 91 GLN A C 1
ATOM 717 O O . GLN A 1 91 ? -16.449 -10.118 14.011 1.00 74.75 91 GLN A O 1
ATOM 722 N N . MET A 1 92 ? -17.971 -8.472 14.062 1.00 79.38 92 MET A N 1
ATOM 723 C CA . MET A 1 92 ? -17.302 -7.594 13.092 1.00 79.38 92 MET A CA 1
ATOM 724 C C . MET A 1 92 ? -15.839 -7.303 13.479 1.00 79.38 92 MET A C 1
ATOM 726 O O . MET A 1 92 ? -14.955 -7.358 12.625 1.00 79.38 92 MET A O 1
ATOM 730 N N . TYR A 1 93 ? -15.554 -7.067 14.765 1.00 75.25 93 TYR A N 1
ATOM 731 C CA . TYR A 1 93 ? -14.215 -6.694 15.242 1.00 75.25 93 TYR A CA 1
ATOM 732 C C . TYR A 1 93 ? -13.176 -7.805 15.043 1.00 75.25 93 TYR A C 1
ATOM 734 O O . TYR A 1 93 ? -12.004 -7.523 14.798 1.00 75.25 93 TYR A O 1
ATOM 742 N N . TYR A 1 94 ? -13.600 -9.070 15.054 1.00 78.69 94 TYR A N 1
ATOM 743 C CA . TYR A 1 94 ? -12.707 -10.206 14.829 1.00 78.69 94 TYR A CA 1
ATOM 744 C C . TYR A 1 94 ? -12.131 -10.203 13.416 1.00 78.69 94 TYR A C 1
ATOM 746 O O . TYR A 1 94 ? -10.935 -10.431 13.236 1.00 78.69 94 TYR A O 1
ATOM 754 N N . ILE A 1 95 ? -12.961 -9.900 12.416 1.00 80.00 95 ILE A N 1
ATOM 755 C CA . ILE A 1 95 ? -12.534 -9.843 11.014 1.00 80.00 95 ILE A CA 1
ATOM 756 C C . ILE A 1 95 ? -11.544 -8.690 10.823 1.00 80.00 95 ILE A C 1
ATOM 758 O O . ILE A 1 95 ? -10.478 -8.884 10.235 1.00 80.00 95 ILE A O 1
ATOM 762 N N . TYR A 1 96 ? -11.855 -7.516 11.384 1.00 78.25 96 TYR A N 1
ATOM 763 C CA . TYR A 1 96 ? -10.999 -6.332 11.279 1.00 78.25 96 TYR A CA 1
ATOM 764 C C . TYR A 1 96 ? -9.622 -6.513 11.920 1.00 78.25 96 TYR A C 1
ATOM 766 O O . TYR A 1 96 ? -8.653 -5.947 11.416 1.00 78.25 96 TYR A O 1
ATOM 774 N N . SER A 1 97 ? -9.514 -7.285 13.004 1.00 77.31 97 SER A N 1
ATOM 775 C CA . SER A 1 97 ? -8.247 -7.475 13.719 1.00 77.31 97 SER A CA 1
ATOM 776 C C . SER A 1 97 ? -7.445 -8.693 13.255 1.00 77.31 97 SER A C 1
ATOM 778 O O . SER A 1 97 ? -6.218 -8.643 13.280 1.00 77.31 97 SER A O 1
ATOM 780 N N . LEU A 1 98 ? -8.087 -9.768 12.784 1.00 80.38 98 LEU A N 1
ATOM 781 C CA . LEU A 1 98 ? -7.379 -10.964 12.300 1.00 80.38 98 LEU A CA 1
ATOM 782 C C . LEU A 1 98 ? -6.840 -10.809 10.875 1.00 80.38 98 LEU A C 1
ATOM 784 O O . LEU A 1 98 ? -5.747 -11.296 10.578 1.00 80.38 98 LEU A O 1
ATOM 788 N N . MET A 1 99 ? -7.573 -10.125 9.993 1.00 80.19 99 MET A N 1
ATOM 789 C CA . MET A 1 99 ? -7.163 -9.947 8.596 1.00 80.19 99 MET A CA 1
ATOM 790 C C . MET A 1 99 ? -5.790 -9.256 8.458 1.00 80.19 99 MET A C 1
ATOM 792 O O . MET A 1 99 ? -4.941 -9.795 7.743 1.00 80.19 99 MET A O 1
ATOM 796 N N . PRO A 1 100 ? -5.494 -8.142 9.161 1.00 80.56 100 PRO A N 1
ATOM 797 C CA . PRO A 1 100 ? -4.164 -7.535 9.153 1.00 80.56 100 PRO A CA 1
ATOM 798 C C . PRO A 1 100 ? -3.053 -8.515 9.534 1.00 80.56 100 PRO A C 1
ATOM 800 O O . PRO A 1 100 ? -2.008 -8.535 8.890 1.00 80.56 100 PRO A O 1
ATOM 803 N N . VAL A 1 101 ? -3.277 -9.365 10.541 1.00 80.81 101 VAL A N 1
ATOM 804 C CA . VAL A 1 101 ? -2.264 -10.318 11.024 1.00 80.81 101 VAL A CA 1
ATOM 805 C C . VAL A 1 101 ? -1.9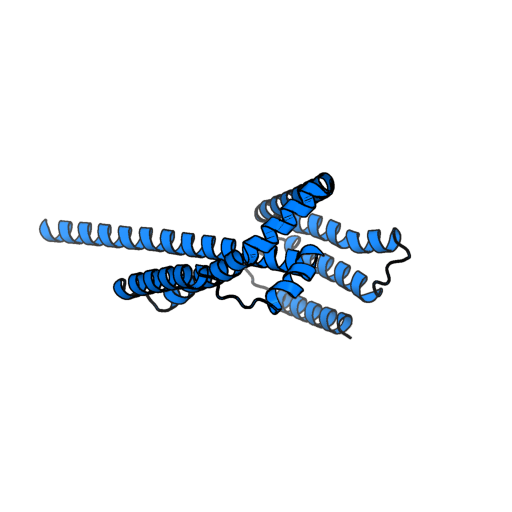10 -11.338 9.938 1.00 80.81 101 VAL A C 1
ATOM 807 O O . VAL A 1 101 ? -0.731 -11.622 9.716 1.00 80.81 101 VAL A O 1
ATOM 810 N N . ALA A 1 102 ? -2.909 -11.836 9.204 1.00 79.19 102 ALA A N 1
ATOM 811 C CA . ALA A 1 102 ? -2.692 -12.747 8.081 1.00 79.19 102 ALA A CA 1
ATOM 812 C C . ALA A 1 102 ? -1.922 -12.081 6.924 1.00 79.19 102 ALA A C 1
ATOM 814 O O . ALA A 1 102 ? -1.026 -12.693 6.336 1.00 79.19 102 ALA A O 1
ATOM 815 N N . LEU A 1 103 ? -2.232 -10.817 6.620 1.00 80.69 103 LEU A N 1
ATOM 816 C CA . LEU A 1 103 ? -1.534 -10.044 5.589 1.00 80.69 103 LEU A CA 1
ATOM 817 C C . LEU A 1 103 ? -0.073 -9.795 5.958 1.00 80.69 103 LEU A C 1
ATOM 819 O O . LEU A 1 103 ? 0.819 -10.013 5.138 1.00 80.69 103 LEU A O 1
ATOM 823 N N . TRP A 1 104 ? 0.186 -9.418 7.209 1.00 80.56 104 TRP A N 1
ATOM 824 C CA . TRP A 1 104 ? 1.543 -9.215 7.703 1.00 80.56 104 TRP A CA 1
ATOM 825 C C . TRP A 1 104 ? 2.372 -10.497 7.682 1.00 80.56 104 TRP A C 1
ATOM 827 O O . TRP A 1 104 ? 3.550 -10.428 7.345 1.00 80.56 104 TRP A O 1
ATOM 837 N N . TYR A 1 105 ? 1.777 -11.665 7.946 1.00 80.94 105 TYR A N 1
ATOM 838 C CA . TYR A 1 105 ? 2.468 -12.946 7.772 1.00 80.94 105 TYR A CA 1
ATOM 839 C C . TYR A 1 105 ? 2.940 -13.149 6.321 1.00 80.94 105 TYR A C 1
ATOM 841 O O . TYR A 1 105 ? 4.1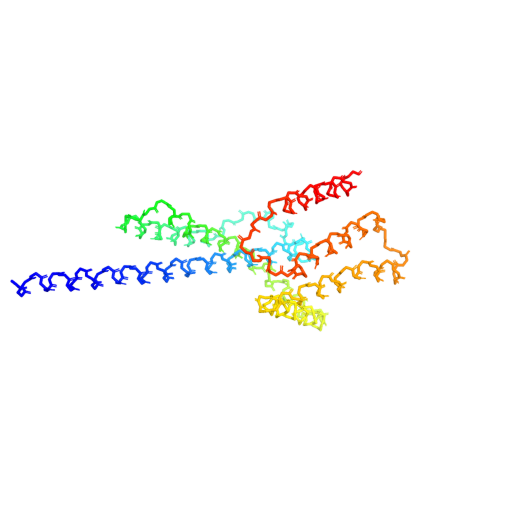03 -13.491 6.086 1.00 80.94 105 TYR A O 1
ATOM 849 N N . LYS A 1 106 ? 2.072 -12.881 5.335 1.00 75.38 106 LYS A N 1
ATOM 850 C CA . LYS A 1 106 ? 2.415 -12.989 3.905 1.00 75.38 106 LYS A CA 1
ATOM 851 C C . LYS A 1 106 ? 3.471 -11.967 3.486 1.00 75.38 106 LYS A C 1
ATOM 853 O O . LYS A 1 106 ? 4.436 -12.338 2.821 1.00 75.38 106 LYS A O 1
ATOM 858 N N . ALA A 1 107 ? 3.340 -10.717 3.925 1.00 77.56 107 ALA A N 1
ATOM 859 C CA . ALA A 1 107 ? 4.347 -9.685 3.697 1.00 77.56 107 ALA A CA 1
ATOM 860 C C . ALA A 1 107 ? 5.700 -10.069 4.321 1.00 77.56 107 ALA A C 1
ATOM 862 O O . ALA A 1 107 ? 6.749 -9.905 3.698 1.00 77.56 107 ALA A O 1
ATOM 863 N N . PHE A 1 108 ? 5.690 -10.645 5.530 1.00 75.81 108 PHE A N 1
ATOM 864 C CA . PHE A 1 108 ? 6.898 -11.053 6.242 1.00 75.81 108 PHE A CA 1
ATOM 865 C C . PHE A 1 108 ? 7.636 -12.207 5.557 1.00 75.81 108 PHE A C 1
ATOM 867 O O . PHE A 1 108 ? 8.872 -12.198 5.559 1.00 75.81 108 PHE A O 1
ATOM 874 N N . ALA A 1 109 ? 6.909 -13.154 4.960 1.00 71.38 109 ALA A N 1
ATOM 875 C CA . ALA A 1 109 ? 7.479 -14.241 4.161 1.00 71.38 109 ALA A CA 1
ATOM 876 C C . ALA A 1 109 ? 8.200 -13.715 2.902 1.00 71.38 109 ALA A C 1
ATOM 878 O O . ALA A 1 109 ? 9.240 -14.236 2.502 1.00 71.38 109 ALA A O 1
ATOM 879 N N . GLY A 1 110 ? 7.700 -12.619 2.325 1.00 67.69 110 GLY A N 1
ATOM 880 C CA . GLY A 1 110 ? 8.283 -11.938 1.169 1.00 67.69 110 GLY A CA 1
ATOM 881 C C . GLY A 1 110 ? 9.500 -11.047 1.454 1.00 67.69 110 GLY A C 1
ATOM 882 O O . GLY A 1 110 ? 10.112 -10.517 0.528 1.00 67.69 110 GLY A O 1
ATOM 883 N N . ARG A 1 111 ? 9.898 -10.856 2.719 1.00 70.38 111 ARG A N 1
ATOM 884 C CA . ARG A 1 111 ? 10.957 -9.887 3.076 1.00 70.38 111 ARG A CA 1
ATOM 885 C C . ARG A 1 111 ? 12.335 -10.246 2.537 1.00 70.38 111 ARG A C 1
ATOM 887 O O . ARG A 1 111 ? 13.081 -9.351 2.153 1.00 70.38 111 ARG A O 1
ATOM 894 N N . LYS A 1 112 ? 12.675 -11.538 2.497 1.00 71.88 112 LYS A N 1
ATOM 895 C CA . LYS A 1 112 ? 13.963 -12.003 1.951 1.00 71.88 112 LYS A CA 1
ATOM 896 C C . LYS A 1 112 ? 14.071 -11.644 0.466 1.00 71.88 112 LYS A C 1
ATOM 898 O O . LYS A 1 112 ? 15.093 -11.115 0.042 1.00 71.88 112 LYS A O 1
ATOM 903 N N . LEU A 1 113 ? 12.985 -11.834 -0.287 1.00 71.25 113 LEU A N 1
ATOM 904 C CA . LEU A 1 113 ? 12.887 -11.414 -1.683 1.00 71.25 113 LEU A CA 1
ATOM 905 C C . LEU A 1 113 ? 13.097 -9.906 -1.839 1.00 71.25 113 LEU A C 1
ATOM 907 O O . LEU A 1 113 ? 13.926 -9.489 -2.644 1.00 71.25 113 LEU A O 1
ATOM 911 N N . LEU A 1 114 ? 12.377 -9.094 -1.058 1.00 72.31 114 LEU A N 1
ATOM 912 C CA . LEU A 1 114 ? 12.506 -7.635 -1.114 1.00 72.31 114 LEU A CA 1
ATOM 913 C C . LEU A 1 114 ? 13.937 -7.188 -0.806 1.00 72.31 114 LEU A C 1
ATOM 915 O O . LEU A 1 114 ? 14.482 -6.344 -1.511 1.00 72.31 114 LEU A O 1
ATOM 919 N N . TYR A 1 115 ? 14.577 -7.792 0.196 1.00 76.94 115 TYR A N 1
ATOM 920 C CA . TYR A 1 115 ? 15.965 -7.498 0.535 1.00 76.94 115 TYR A CA 1
ATOM 921 C C . TYR A 1 115 ? 16.923 -7.811 -0.623 1.00 76.94 115 TYR A C 1
ATOM 923 O O . TYR A 1 115 ? 17.760 -6.979 -0.975 1.00 76.94 115 TYR A O 1
ATOM 931 N N . HIS A 1 116 ? 16.784 -8.980 -1.256 1.00 74.94 116 HIS A N 1
ATOM 932 C CA . HIS A 1 116 ? 17.598 -9.344 -2.416 1.00 74.94 116 HIS A CA 1
ATOM 933 C C . HIS A 1 116 ? 17.335 -8.435 -3.624 1.00 74.94 116 HIS A C 1
ATOM 935 O O . HIS A 1 116 ? 18.288 -8.038 -4.296 1.00 74.94 116 HIS A O 1
ATOM 941 N N . ALA A 1 117 ? 16.081 -8.049 -3.866 1.00 71.94 117 ALA A N 1
ATOM 942 C CA . ALA A 1 117 ? 15.718 -7.120 -4.931 1.00 71.94 117 ALA A CA 1
ATOM 943 C C . ALA A 1 117 ? 16.340 -5.732 -4.708 1.00 71.94 117 ALA A C 1
ATOM 945 O O . ALA A 1 117 ? 17.016 -5.213 -5.594 1.00 71.94 117 ALA A O 1
ATOM 946 N N . VAL A 1 118 ? 16.210 -5.170 -3.503 1.00 73.06 118 VAL A N 1
ATOM 947 C CA . VAL A 1 118 ? 16.804 -3.871 -3.143 1.00 73.06 118 VAL A CA 1
ATOM 948 C C . VAL A 1 118 ? 18.327 -3.914 -3.250 1.00 73.06 118 VAL A C 1
ATOM 950 O O . VAL A 1 118 ? 18.933 -3.013 -3.829 1.00 73.06 118 VAL A O 1
ATOM 953 N N . LYS A 1 119 ? 18.962 -4.985 -2.761 1.00 79.06 119 LYS A N 1
ATOM 954 C CA . LYS A 1 119 ? 20.415 -5.163 -2.876 1.00 79.06 119 LYS A CA 1
ATOM 955 C C . LYS A 1 119 ? 20.864 -5.233 -4.338 1.00 79.06 119 LYS A C 1
ATOM 957 O O . LYS A 1 119 ? 21.882 -4.641 -4.685 1.00 79.06 119 LYS A O 1
ATOM 962 N N . SER A 1 120 ? 20.102 -5.912 -5.195 1.00 70.88 120 SER A N 1
ATOM 963 C CA . SER A 1 120 ? 20.383 -5.985 -6.631 1.00 70.88 120 SER A CA 1
ATOM 964 C C . SER A 1 120 ? 20.307 -4.612 -7.300 1.00 70.88 120 SER A C 1
ATOM 966 O O . SER A 1 120 ? 21.202 -4.272 -8.072 1.00 70.88 120 SER A O 1
ATOM 968 N N . VAL A 1 121 ? 19.288 -3.809 -6.972 1.00 72.62 121 VAL A N 1
ATOM 969 C CA . VAL A 1 121 ? 19.113 -2.439 -7.493 1.00 72.62 121 VAL A CA 1
ATOM 970 C C . VAL A 1 121 ? 20.258 -1.526 -7.058 1.00 72.62 121 VAL A C 1
ATOM 972 O O . VAL A 1 121 ? 20.754 -0.739 -7.864 1.00 72.62 121 VAL A O 1
ATOM 975 N N . PHE A 1 122 ? 20.703 -1.650 -5.805 1.00 72.31 122 PHE A N 1
ATOM 976 C CA . PHE A 1 122 ? 21.816 -0.862 -5.279 1.00 72.31 122 PHE A CA 1
ATOM 977 C C . PHE A 1 122 ? 23.164 -1.279 -5.888 1.00 72.31 122 PHE A C 1
ATOM 979 O O . PHE A 1 122 ? 24.012 -0.434 -6.152 1.00 72.31 122 PHE A O 1
ATOM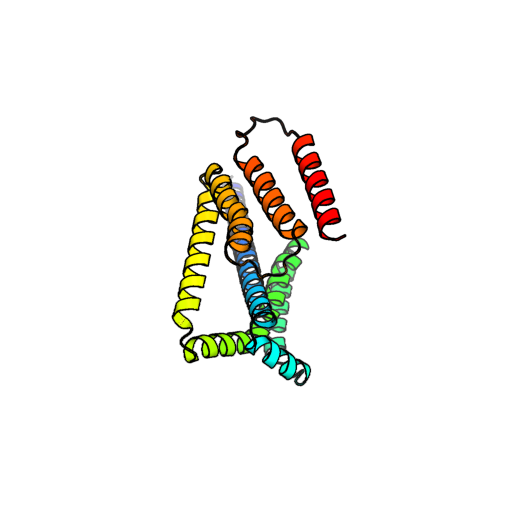 986 N N . SER A 1 123 ? 23.351 -2.573 -6.168 1.00 75.12 123 SER A N 1
ATOM 987 C CA . SER A 1 123 ? 24.593 -3.105 -6.739 1.00 75.12 123 SER A CA 1
ATOM 988 C C . SER A 1 123 ? 24.759 -2.836 -8.239 1.00 75.12 123 SER A C 1
ATOM 990 O O . SER A 1 123 ? 25.892 -2.740 -8.697 1.00 75.12 123 SER A O 1
ATOM 992 N N . HIS A 1 124 ? 23.672 -2.740 -9.013 1.00 68.88 124 HIS A N 1
ATOM 993 C CA . HIS A 1 124 ? 23.726 -2.590 -10.478 1.00 68.88 124 HIS A CA 1
ATOM 994 C C . HIS A 1 124 ? 23.792 -1.132 -10.962 1.00 68.88 124 HIS A C 1
ATOM 996 O O . HIS A 1 124 ? 23.657 -0.875 -12.155 1.00 68.88 124 HIS A O 1
ATOM 1002 N N . GLY A 1 125 ? 23.965 -0.150 -10.069 1.00 66.56 125 GLY A N 1
ATOM 1003 C CA . GLY A 1 125 ? 24.062 1.264 -10.463 1.00 66.56 125 GLY A CA 1
ATOM 1004 C C . GLY A 1 125 ? 22.761 1.867 -11.017 1.00 66.56 125 GLY A C 1
ATOM 1005 O O . GLY A 1 125 ? 22.720 3.044 -11.358 1.00 66.56 125 GLY A O 1
ATOM 1006 N N . THR A 1 126 ? 21.657 1.113 -11.026 1.00 70.38 126 THR A N 1
ATOM 1007 C CA . THR A 1 126 ? 20.305 1.566 -11.406 1.00 70.38 126 THR A CA 1
ATOM 1008 C C . THR A 1 126 ? 19.623 2.425 -10.334 1.00 70.38 126 THR A C 1
ATOM 1010 O O . THR A 1 126 ? 18.422 2.681 -10.405 1.00 70.38 126 THR A O 1
ATOM 1013 N N . PHE A 1 127 ? 20.377 2.886 -9.333 1.00 75.50 127 PHE A N 1
ATOM 1014 C CA . PHE A 1 127 ? 19.879 3.710 -8.233 1.00 75.50 127 PHE A CA 1
ATOM 1015 C C . PHE A 1 127 ? 19.188 4.981 -8.736 1.00 75.50 127 PHE A C 1
ATOM 1017 O O . PHE A 1 127 ? 18.123 5.328 -8.238 1.00 75.50 127 PHE A O 1
ATOM 1024 N N . LEU A 1 128 ? 19.734 5.627 -9.772 1.00 79.12 128 LEU A N 1
ATOM 1025 C CA . LEU A 1 128 ? 19.147 6.843 -10.336 1.00 79.12 128 LEU A CA 1
ATOM 1026 C C . LEU A 1 128 ? 17.745 6.593 -10.919 1.00 79.12 128 LEU A C 1
ATOM 1028 O O . LEU A 1 128 ? 16.830 7.367 -10.661 1.00 79.12 128 LEU A O 1
ATOM 1032 N N . GLY A 1 129 ? 17.550 5.483 -11.640 1.00 78.62 129 GLY A N 1
ATOM 1033 C CA . GLY A 1 129 ? 16.237 5.097 -12.171 1.00 78.62 129 GLY A CA 1
ATOM 1034 C C . GLY A 1 129 ? 15.232 4.764 -11.066 1.00 78.62 129 GLY A C 1
ATOM 1035 O O . GLY A 1 129 ? 14.076 5.178 -11.136 1.00 78.62 129 GLY A O 1
ATOM 1036 N N . PHE A 1 130 ? 15.682 4.089 -10.005 1.00 79.31 130 PHE A N 1
ATOM 1037 C CA . PHE A 1 130 ? 14.854 3.817 -8.828 1.00 79.31 130 PHE A CA 1
ATOM 1038 C C . PHE A 1 130 ? 14.446 5.104 -8.100 1.00 79.31 130 PHE A C 1
ATOM 1040 O O . PHE A 1 130 ? 13.275 5.273 -7.771 1.00 79.31 130 PHE A O 1
ATOM 1047 N N . VAL A 1 131 ? 15.381 6.038 -7.898 1.00 81.81 131 VAL A N 1
ATOM 1048 C CA . VAL A 1 131 ? 15.105 7.341 -7.278 1.00 81.81 131 VAL A CA 1
ATOM 1049 C C . VAL A 1 131 ? 14.140 8.158 -8.131 1.00 81.81 131 VAL A C 1
ATOM 1051 O O . VAL A 1 131 ? 13.177 8.688 -7.593 1.00 81.81 131 VAL A O 1
ATOM 1054 N N . LEU A 1 132 ? 14.337 8.222 -9.451 1.00 83.00 132 LEU A N 1
ATOM 1055 C CA . LEU A 1 132 ? 13.412 8.914 -10.353 1.00 83.00 132 LEU A CA 1
ATOM 1056 C C . LEU A 1 132 ? 12.009 8.297 -10.316 1.00 83.00 132 LEU A C 1
ATOM 1058 O O . LEU A 1 132 ? 11.024 9.026 -10.226 1.00 83.00 132 LEU A O 1
ATOM 1062 N N . SER A 1 133 ? 11.905 6.966 -10.313 1.00 78.94 133 SER A N 1
ATOM 1063 C CA . SER A 1 133 ? 10.619 6.276 -10.165 1.00 78.94 133 SER A CA 1
ATOM 1064 C C . SER A 1 133 ? 9.968 6.554 -8.809 1.00 78.94 133 SER A C 1
ATOM 1066 O O . SER A 1 133 ? 8.750 6.706 -8.737 1.00 78.94 133 SER A O 1
ATOM 1068 N N . LEU A 1 134 ? 10.758 6.619 -7.734 1.00 80.75 134 LEU A N 1
ATOM 1069 C CA . LEU A 1 134 ? 10.267 6.931 -6.397 1.00 80.75 134 LEU A CA 1
ATOM 1070 C C . LEU A 1 134 ? 9.762 8.374 -6.325 1.00 80.75 134 LEU A C 1
ATOM 1072 O O . LEU A 1 134 ? 8.672 8.603 -5.813 1.00 80.75 134 LEU A O 1
ATOM 1076 N N . LEU A 1 135 ? 10.507 9.328 -6.887 1.00 86.12 135 LEU A N 1
ATOM 1077 C CA . LEU A 1 135 ? 10.099 10.730 -6.986 1.00 86.12 135 LEU A CA 1
ATOM 1078 C C . LEU A 1 135 ? 8.807 10.880 -7.789 1.00 86.12 135 LEU A C 1
ATOM 1080 O O . LEU A 1 135 ? 7.906 11.586 -7.352 1.00 86.12 135 LEU A O 1
ATOM 1084 N N . PHE A 1 136 ? 8.679 10.175 -8.915 1.00 84.75 136 PHE A N 1
ATOM 1085 C CA . PHE A 1 136 ? 7.449 10.172 -9.706 1.00 84.75 136 PHE A CA 1
ATOM 1086 C C . PHE A 1 136 ? 6.258 9.606 -8.917 1.00 84.75 136 PHE A C 1
ATOM 1088 O O . PHE A 1 136 ? 5.167 10.168 -8.952 1.00 84.75 136 PHE A O 1
ATOM 1095 N N . CYS A 1 137 ? 6.471 8.530 -8.153 1.00 80.50 137 CYS A N 1
ATOM 1096 C CA . CYS A 1 137 ? 5.449 7.948 -7.283 1.00 80.50 137 CYS A CA 1
ATOM 1097 C C . CYS A 1 137 ? 5.025 8.914 -6.165 1.00 80.50 137 CYS A C 1
ATOM 1099 O O . CYS A 1 137 ? 3.832 9.111 -5.941 1.00 80.50 137 CYS A O 1
ATOM 1101 N N . VAL A 1 138 ? 5.988 9.558 -5.498 1.00 83.06 138 VAL A N 1
ATOM 1102 C CA . VAL A 1 138 ? 5.721 10.560 -4.455 1.00 83.06 138 VAL A CA 1
ATOM 1103 C C . VAL A 1 138 ? 4.969 11.753 -5.036 1.00 83.06 138 VAL A C 1
ATOM 1105 O O . VAL A 1 138 ? 3.945 12.131 -4.481 1.00 83.06 138 VAL A O 1
ATOM 1108 N N . ALA A 1 139 ? 5.391 12.279 -6.187 1.00 84.38 139 ALA A N 1
ATOM 1109 C CA . ALA A 1 139 ? 4.682 13.358 -6.871 1.00 84.38 139 ALA A CA 1
ATOM 1110 C C . ALA A 1 139 ? 3.242 12.954 -7.234 1.00 84.38 139 ALA A C 1
ATOM 1112 O O . ALA A 1 139 ? 2.309 13.720 -7.013 1.00 84.38 139 ALA A O 1
ATOM 1113 N N . GLY A 1 140 ? 3.031 11.730 -7.729 1.00 82.12 140 GLY A N 1
ATOM 1114 C CA . GLY A 1 140 ? 1.693 11.196 -7.996 1.00 82.12 140 GLY A CA 1
ATOM 1115 C C . GLY A 1 140 ? 0.826 11.090 -6.737 1.00 82.12 140 GLY A C 1
ATOM 1116 O O . GLY A 1 140 ? -0.353 11.439 -6.772 1.00 82.12 140 GLY A O 1
ATOM 1117 N N . LEU A 1 141 ? 1.402 10.654 -5.612 1.00 80.56 141 LEU A N 1
ATOM 1118 C CA . LEU A 1 141 ? 0.716 10.601 -4.318 1.00 80.56 141 LEU A CA 1
ATOM 1119 C C . LEU A 1 141 ? 0.381 11.995 -3.786 1.00 80.56 141 LEU A C 1
ATOM 1121 O O . LEU A 1 141 ? -0.731 12.202 -3.310 1.00 80.56 141 LEU A O 1
ATOM 1125 N N . GLU A 1 142 ? 1.301 12.952 -3.880 1.00 83.75 142 GLU A N 1
ATOM 1126 C CA . GLU A 1 142 ? 1.057 14.343 -3.490 1.00 83.75 142 GLU A CA 1
ATOM 1127 C C . GLU A 1 142 ? -0.071 14.957 -4.320 1.00 83.75 142 GLU A C 1
ATOM 1129 O O . GLU A 1 142 ? -1.004 15.523 -3.753 1.00 83.75 142 GLU A O 1
ATOM 1134 N N . LEU A 1 143 ? -0.057 14.753 -5.640 1.00 79.31 143 LEU A N 1
ATOM 1135 C CA . LEU A 1 143 ? -1.134 15.172 -6.538 1.00 79.31 143 LEU A CA 1
ATOM 1136 C C . LEU A 1 143 ? -2.475 14.516 -6.177 1.00 79.31 143 LEU A C 1
ATOM 1138 O O . LEU A 1 143 ? -3.510 15.185 -6.177 1.00 79.31 143 LEU A O 1
ATOM 1142 N N . LEU A 1 144 ? -2.471 13.229 -5.816 1.00 78.94 144 LEU A N 1
ATOM 1143 C CA . LEU A 1 144 ? -3.663 12.514 -5.356 1.00 78.94 144 LEU A CA 1
ATOM 1144 C C . LEU A 1 144 ? -4.185 13.103 -4.041 1.00 78.94 144 LEU A C 1
ATOM 1146 O O . LEU A 1 144 ? -5.385 13.341 -3.910 1.00 78.94 144 LEU A O 1
ATOM 1150 N N . ILE A 1 145 ? -3.312 13.392 -3.079 1.00 79.62 145 ILE A N 1
ATOM 1151 C CA . ILE A 1 145 ? -3.696 14.041 -1.819 1.00 79.62 145 ILE A CA 1
ATOM 1152 C C . ILE A 1 145 ? -4.284 15.425 -2.104 1.00 79.62 145 ILE A C 1
ATOM 1154 O O . ILE A 1 145 ? -5.342 15.774 -1.581 1.00 79.62 145 ILE A O 1
ATOM 1158 N N . GLN A 1 146 ? -3.648 16.197 -2.981 1.00 76.38 146 GLN A N 1
ATOM 1159 C CA . GLN A 1 146 ? -4.088 17.537 -3.356 1.00 76.38 146 GLN A CA 1
ATOM 1160 C C . GLN A 1 146 ? -5.445 17.525 -4.073 1.00 76.38 146 GLN A C 1
ATOM 1162 O O . GLN A 1 146 ? -6.244 18.452 -3.923 1.00 76.38 146 GLN A O 1
ATOM 1167 N N . SER A 1 147 ? -5.760 16.434 -4.769 1.00 76.56 147 SER A N 1
ATOM 1168 C CA . SER A 1 147 ? -7.044 16.224 -5.433 1.00 76.56 147 SER A CA 1
ATOM 1169 C C . SER A 1 147 ? -8.248 16.175 -4.479 1.00 76.56 147 SER A C 1
ATOM 1171 O O . SER A 1 147 ? -9.352 16.572 -4.854 1.00 76.56 147 SER A O 1
ATOM 1173 N N . PHE A 1 148 ? -8.039 15.778 -3.216 1.00 71.06 148 PHE A N 1
ATOM 1174 C CA . PHE A 1 148 ? -9.080 15.844 -2.184 1.00 71.06 148 PHE A CA 1
ATOM 1175 C C . PHE A 1 148 ? -9.440 17.284 -1.807 1.00 71.06 148 PHE A C 1
ATOM 1177 O O . PHE A 1 148 ? -10.569 17.540 -1.388 1.00 71.06 148 PHE A O 1
ATOM 1184 N N . TYR A 1 149 ? -8.502 18.221 -1.968 1.00 73.12 149 TYR A N 1
ATOM 1185 C CA . TYR A 1 149 ? -8.721 19.638 -1.692 1.00 73.12 149 TYR A CA 1
ATOM 1186 C C . TYR A 1 149 ? -9.293 20.372 -2.905 1.00 73.12 149 TYR A C 1
ATOM 1188 O O . TYR A 1 149 ? -10.152 21.237 -2.737 1.00 73.12 149 TYR A O 1
ATOM 1196 N N . HIS A 1 150 ? -8.829 20.061 -4.119 1.00 71.12 150 HIS A N 1
ATOM 1197 C CA . HIS A 1 150 ? -9.258 20.717 -5.359 1.00 71.12 150 HIS A CA 1
ATOM 1198 C C . HIS A 1 150 ? -9.672 19.670 -6.397 1.00 71.12 150 HIS A C 1
ATOM 1200 O O . HIS A 1 150 ? -8.832 19.052 -7.050 1.00 71.12 150 HIS A O 1
ATOM 1206 N N . ARG A 1 151 ? -10.989 19.503 -6.573 1.00 70.31 151 ARG A N 1
ATOM 1207 C CA . ARG A 1 151 ? -11.583 18.512 -7.493 1.00 70.31 151 ARG A CA 1
ATOM 1208 C C . ARG A 1 151 ? -11.142 18.713 -8.946 1.00 70.31 151 ARG A C 1
ATOM 1210 O O . ARG A 1 151 ? -10.972 17.739 -9.669 1.00 70.31 151 ARG A O 1
ATOM 1217 N N . GLU A 1 152 ? -10.877 19.957 -9.338 1.00 68.81 152 GLU A N 1
ATOM 1218 C CA . GLU A 1 152 ? -10.427 20.338 -10.683 1.00 68.81 152 GLU A CA 1
ATOM 1219 C C . GLU A 1 152 ? -9.058 19.737 -11.055 1.00 68.81 152 GLU A C 1
ATOM 1221 O O . GLU A 1 152 ? -8.806 19.444 -12.224 1.00 68.81 152 GLU A O 1
ATOM 1226 N N . LEU A 1 153 ? -8.190 19.462 -10.071 1.00 68.75 153 LEU A N 1
ATOM 1227 C CA . LEU A 1 153 ? -6.874 18.857 -10.314 1.00 68.75 153 LEU A CA 1
ATOM 1228 C C . LEU A 1 153 ? -6.978 17.423 -10.846 1.00 68.75 153 LEU A C 1
ATOM 1230 O O . LEU A 1 153 ? -6.121 17.000 -11.620 1.00 68.75 153 LEU A O 1
ATOM 1234 N N . ILE A 1 154 ? -8.040 16.691 -10.492 1.00 69.00 154 ILE A N 1
ATOM 1235 C CA . ILE A 1 154 ? -8.260 15.316 -10.964 1.00 69.00 154 ILE A CA 1
ATOM 1236 C C . ILE A 1 154 ? -8.400 15.304 -12.488 1.00 69.00 154 ILE A C 1
ATOM 1238 O O . ILE A 1 154 ? -7.821 14.451 -13.156 1.00 69.00 154 ILE A O 1
ATOM 1242 N N . SER A 1 155 ? -9.115 16.277 -13.050 1.00 69.62 155 SER A N 1
ATOM 1243 C CA . SER A 1 155 ? -9.322 16.374 -14.493 1.00 69.62 155 SER A CA 1
ATOM 1244 C C . SER A 1 155 ? -8.030 16.708 -15.234 1.00 69.62 155 SER A C 1
ATOM 1246 O O . SER A 1 155 ? -7.758 16.098 -16.263 1.00 69.62 155 SER A O 1
ATOM 1248 N N . PHE A 1 156 ? -7.184 17.590 -14.692 1.00 72.25 156 PHE A N 1
ATOM 1249 C CA . PHE A 1 156 ? -5.866 17.872 -15.273 1.00 72.25 156 PHE A CA 1
ATOM 1250 C C . PHE A 1 156 ? -4.935 16.655 -15.238 1.00 72.25 156 PHE A C 1
ATOM 1252 O O . PHE A 1 156 ? -4.300 16.345 -16.246 1.00 72.25 156 PHE A O 1
ATOM 1259 N N . ILE A 1 157 ? -4.886 15.931 -14.115 1.00 71.69 157 ILE A N 1
ATOM 1260 C CA . ILE A 1 157 ? -4.080 14.707 -13.982 1.00 71.69 157 ILE A CA 1
ATOM 1261 C C . ILE A 1 157 ? -4.569 13.637 -14.965 1.00 71.69 157 ILE A C 1
ATOM 1263 O O . ILE A 1 157 ? -3.762 13.004 -15.641 1.00 71.69 157 ILE A O 1
ATOM 1267 N N . LEU A 1 158 ? -5.885 13.456 -15.098 1.00 70.44 158 LEU A N 1
ATOM 1268 C CA . LEU A 1 158 ? -6.467 12.479 -16.018 1.00 70.44 158 LEU A CA 1
ATOM 1269 C C . LEU A 1 158 ? -6.301 12.863 -17.489 1.00 70.44 158 LEU A C 1
ATOM 1271 O O . LEU A 1 158 ? -6.127 11.974 -18.318 1.00 70.44 158 LEU A O 1
ATOM 1275 N N . LEU A 1 159 ? -6.295 14.155 -17.825 1.00 71.50 159 LEU A N 1
ATOM 1276 C CA . LEU A 1 159 ? -5.942 14.630 -19.165 1.00 71.50 159 LEU A CA 1
ATOM 1277 C C . LEU A 1 159 ? -4.466 14.366 -19.479 1.00 71.50 159 LEU A C 1
ATOM 1279 O O . LEU A 1 159 ? -4.154 13.857 -20.555 1.00 71.50 159 LEU A O 1
ATOM 1283 N N . ALA A 1 160 ? -3.565 14.641 -18.531 1.00 71.88 160 ALA A N 1
ATOM 1284 C CA . ALA A 1 160 ? -2.144 14.338 -18.681 1.00 71.88 160 ALA A CA 1
ATOM 1285 C C . ALA A 1 160 ? -1.896 12.827 -18.839 1.00 71.88 160 ALA A C 1
ATOM 1287 O O . ALA A 1 160 ? -1.112 12.416 -19.695 1.00 71.88 160 ALA A O 1
ATOM 1288 N N . LEU A 1 161 ? -2.612 11.992 -18.078 1.00 69.75 161 LEU A N 1
ATOM 1289 C CA . LEU A 1 161 ? -2.575 10.536 -18.225 1.00 69.75 161 LEU A CA 1
ATOM 1290 C C . LEU A 1 161 ? -3.185 10.083 -19.558 1.00 69.75 161 LEU A C 1
ATOM 1292 O O . LEU A 1 161 ? -2.577 9.269 -20.237 1.00 69.75 161 LEU A O 1
ATOM 1296 N N . SER A 1 162 ? -4.313 10.645 -20.000 1.00 67.69 162 SER A N 1
ATOM 1297 C CA . SER A 1 162 ? -4.934 10.316 -21.297 1.00 67.69 162 SER A CA 1
ATOM 1298 C C . SER A 1 162 ? -4.031 10.638 -22.496 1.00 67.69 162 SER A C 1
ATOM 1300 O O . SER A 1 162 ? -4.128 9.991 -23.538 1.00 67.69 162 SER A O 1
ATOM 1302 N N . ALA A 1 163 ? -3.106 11.591 -22.349 1.00 67.44 163 ALA A N 1
ATOM 1303 C CA . ALA A 1 163 ? -2.116 11.914 -23.371 1.00 67.44 163 ALA A CA 1
ATOM 1304 C C . ALA A 1 163 ? -0.942 10.913 -23.438 1.00 67.44 163 ALA A C 1
ATOM 1306 O O . ALA A 1 163 ? -0.287 10.813 -24.475 1.00 67.44 163 ALA A O 1
ATOM 1307 N N . TRP A 1 164 ? -0.679 10.139 -22.380 1.00 65.44 164 TRP A N 1
ATOM 1308 C CA . TRP A 1 164 ? 0.459 9.209 -22.290 1.00 65.44 164 TRP A CA 1
ATOM 1309 C C . TRP A 1 164 ? 0.435 8.032 -23.302 1.00 65.44 164 TRP A C 1
ATOM 1311 O O . TRP A 1 164 ? 1.474 7.710 -23.890 1.00 65.44 164 TRP A O 1
ATOM 1321 N N . PRO A 1 165 ? -0.710 7.382 -23.593 1.00 63.19 165 PRO A N 1
ATOM 1322 C CA . PRO A 1 165 ? -0.817 6.381 -24.660 1.00 63.19 165 PRO A CA 1
ATOM 1323 C C . PRO A 1 165 ? -0.595 6.982 -26.045 1.00 63.19 165 PRO A C 1
ATOM 1325 O O . PRO A 1 165 ? -0.015 6.345 -26.918 1.00 63.19 165 PRO A O 1
ATOM 1328 N N . LEU A 1 166 ? -1.049 8.221 -26.254 1.00 60.66 166 LEU A N 1
ATOM 1329 C CA . LEU A 1 166 ? -0.938 8.901 -27.541 1.00 60.66 166 LEU A CA 1
ATOM 1330 C C . LEU A 1 166 ? 0.520 9.260 -27.834 1.00 60.66 166 LEU A C 1
ATOM 1332 O O . LEU A 1 166 ? 1.003 9.026 -28.940 1.00 60.66 166 LEU A O 1
ATOM 1336 N N . THR A 1 167 ? 1.253 9.752 -26.834 1.00 58.94 167 THR A N 1
ATOM 1337 C CA . THR A 1 167 ? 2.680 10.062 -26.981 1.00 58.94 167 THR A CA 1
ATOM 1338 C C . THR A 1 167 ? 3.534 8.804 -27.126 1.00 58.94 167 THR A C 1
ATOM 1340 O O . THR A 1 167 ? 4.460 8.807 -27.931 1.00 58.94 167 THR A O 1
ATOM 1343 N N . SER A 1 168 ? 3.212 7.705 -26.435 1.00 56.62 168 SER A N 1
ATOM 1344 C CA . SER A 1 168 ? 3.941 6.432 -26.580 1.00 56.62 168 SER A CA 1
ATOM 1345 C C . SER A 1 168 ? 3.710 5.739 -27.930 1.00 56.62 168 SER A C 1
ATOM 1347 O O . SER A 1 168 ? 4.657 5.178 -28.481 1.00 56.62 168 SER A O 1
ATOM 1349 N N . VAL A 1 169 ? 2.509 5.839 -28.512 1.00 55.34 169 VAL A N 1
ATOM 1350 C CA . VAL A 1 169 ? 2.218 5.360 -29.878 1.00 55.34 169 VAL A CA 1
ATOM 1351 C C . VAL A 1 169 ? 2.912 6.222 -30.943 1.00 55.34 169 VAL A C 1
ATOM 1353 O O . VAL A 1 169 ? 3.400 5.688 -31.936 1.00 55.34 169 VAL A O 1
ATOM 1356 N N . LEU A 1 170 ? 3.003 7.541 -30.734 1.00 53.59 170 LEU A N 1
ATOM 1357 C CA . LEU A 1 170 ? 3.657 8.465 -31.671 1.00 53.59 170 LEU A CA 1
ATOM 1358 C C . LEU A 1 170 ? 5.195 8.410 -31.614 1.00 53.59 170 LEU A C 1
ATOM 1360 O O . LEU A 1 170 ? 5.837 8.531 -32.654 1.00 53.59 170 LEU A O 1
ATOM 1364 N N . LEU A 1 171 ? 5.800 8.226 -30.431 1.00 53.00 171 LEU A N 1
ATOM 1365 C CA . LEU A 1 171 ? 7.264 8.161 -30.277 1.00 53.00 171 LEU A CA 1
ATOM 1366 C C . LEU A 1 171 ? 7.860 6.776 -30.556 1.00 53.00 171 LEU A C 1
ATOM 1368 O O . LEU A 1 171 ? 9.039 6.685 -30.898 1.00 53.00 171 LEU A O 1
ATOM 1372 N N . HIS A 1 172 ? 7.094 5.698 -30.396 1.00 48.84 172 HIS A N 1
ATOM 1373 C CA . HIS A 1 172 ? 7.592 4.338 -30.565 1.00 48.84 172 HIS A CA 1
ATOM 1374 C C . HIS A 1 172 ? 6.718 3.589 -31.576 1.00 48.84 172 HIS A C 1
ATOM 1376 O O . HIS A 1 172 ? 5.860 2.790 -31.219 1.00 48.84 172 HIS A O 1
ATOM 1382 N N . HIS A 1 173 ? 6.988 3.808 -32.867 1.00 46.97 173 HIS A N 1
ATOM 1383 C CA . HIS A 1 173 ? 6.352 3.148 -34.025 1.00 46.97 173 HIS A CA 1
ATOM 1384 C C . HIS A 1 173 ? 6.450 1.593 -34.010 1.00 46.97 173 HIS A C 1
ATOM 1386 O O . HIS A 1 173 ? 6.047 0.922 -34.956 1.00 46.97 173 HIS A O 1
ATOM 1392 N N . SER A 1 174 ? 7.005 0.983 -32.957 1.00 46.19 174 SER A N 1
ATOM 1393 C CA . SER A 1 174 ? 7.362 -0.438 -32.897 1.00 46.19 174 SER A CA 1
ATOM 1394 C C . SER A 1 174 ? 6.917 -1.158 -31.616 1.00 46.19 174 SER A C 1
ATOM 1396 O O . SER A 1 174 ? 7.434 -2.226 -31.297 1.00 46.19 174 SER A O 1
ATOM 1398 N N . THR A 1 175 ? 5.959 -0.627 -30.852 1.00 47.06 175 THR A N 1
ATOM 1399 C CA . THR A 1 175 ? 5.305 -1.403 -29.785 1.00 47.06 175 THR A CA 1
ATOM 1400 C C . THR A 1 175 ? 3.951 -1.886 -30.275 1.00 47.06 175 THR A C 1
ATOM 1402 O O . THR A 1 175 ? 3.023 -1.117 -30.498 1.00 47.06 175 THR A O 1
ATOM 1405 N N . ARG A 1 176 ? 3.862 -3.208 -30.445 1.00 45.72 176 ARG A N 1
ATOM 1406 C CA . ARG A 1 176 ? 2.691 -4.020 -30.805 1.00 45.72 176 ARG A CA 1
ATOM 1407 C C . ARG A 1 176 ? 1.601 -3.958 -29.715 1.00 45.72 176 ARG A C 1
ATOM 1409 O O . ARG A 1 176 ? 1.174 -4.984 -29.201 1.00 45.72 176 ARG A O 1
ATOM 1416 N N . ALA A 1 177 ? 1.182 -2.763 -29.312 1.00 51.25 177 ALA A N 1
ATOM 1417 C CA . ALA A 1 177 ? -0.045 -2.558 -28.562 1.00 51.25 177 ALA A CA 1
ATOM 1418 C C . ALA A 1 177 ? -1.173 -2.411 -29.587 1.00 51.25 177 ALA A C 1
ATOM 1420 O O . ALA A 1 177 ? -1.126 -1.545 -30.459 1.00 51.25 177 ALA A O 1
ATOM 1421 N N . SER A 1 178 ? -2.159 -3.302 -29.533 1.00 56.94 178 SER A N 1
ATOM 1422 C CA . SER A 1 178 ? -3.339 -3.250 -30.394 1.00 56.94 178 SER A CA 1
ATOM 1423 C C . SER A 1 178 ? -4.011 -1.877 -30.271 1.00 56.94 178 SER A C 1
ATOM 1425 O O . SER A 1 178 ? -4.421 -1.500 -29.179 1.00 56.94 178 SER A O 1
ATOM 1427 N N . ALA A 1 179 ? -4.174 -1.153 -31.383 1.00 60.38 179 ALA A N 1
ATOM 1428 C CA . ALA A 1 179 ? -4.867 0.140 -31.452 1.00 60.38 179 ALA A CA 1
ATOM 1429 C C . ALA A 1 179 ? -6.131 0.290 -30.558 1.00 60.38 179 ALA A C 1
ATOM 1431 O O . ALA A 1 179 ? -6.280 1.356 -29.952 1.00 60.38 179 ALA A O 1
ATOM 1432 N N . PRO A 1 180 ? -7.010 -0.727 -30.389 1.00 62.59 180 PRO A N 1
ATOM 1433 C CA . PRO A 1 180 ? -8.170 -0.613 -29.497 1.00 62.59 180 PRO A CA 1
ATOM 1434 C C . PRO A 1 180 ? -7.839 -0.422 -28.008 1.00 62.59 180 PRO A C 1
ATOM 1436 O O . PRO A 1 180 ? -8.583 0.271 -27.317 1.00 62.59 180 PRO A O 1
ATOM 1439 N N . THR A 1 181 ? -6.739 -0.975 -27.486 1.00 65.69 181 THR A N 1
ATOM 1440 C CA . THR A 1 181 ? -6.424 -0.884 -26.045 1.00 65.69 181 THR A CA 1
ATOM 1441 C C . THR A 1 181 ? -5.953 0.514 -25.656 1.00 65.69 181 THR A C 1
ATOM 1443 O O . THR A 1 181 ? -6.343 1.025 -24.609 1.00 65.69 181 THR A O 1
ATOM 1446 N N . SER A 1 182 ? -5.180 1.170 -26.527 1.00 64.56 182 SER A N 1
ATOM 1447 C CA . SER A 1 182 ? -4.733 2.557 -26.338 1.00 64.56 182 SER A CA 1
ATOM 1448 C C . SER A 1 182 ? -5.908 3.544 -26.389 1.00 64.56 182 SER A C 1
ATOM 1450 O O . SER A 1 182 ? -6.048 4.400 -25.512 1.00 64.56 182 SER A O 1
ATOM 1452 N N . LEU A 1 183 ? -6.817 3.365 -27.358 1.00 66.31 183 LEU A N 1
ATOM 1453 C CA . LEU A 1 183 ? -8.043 4.165 -27.469 1.00 66.31 183 LEU A CA 1
ATOM 1454 C C . LEU A 1 183 ? -8.986 3.947 -26.279 1.00 66.31 183 LEU A C 1
ATOM 1456 O O . LEU A 1 183 ? -9.521 4.913 -25.738 1.00 66.31 183 LEU A O 1
ATOM 1460 N N . GLY A 1 184 ? -9.149 2.700 -25.829 1.00 69.00 184 GLY A N 1
ATOM 1461 C CA . GLY A 1 184 ? -9.928 2.368 -24.637 1.00 69.00 184 GLY A CA 1
ATOM 1462 C C . GLY A 1 184 ? -9.379 3.022 -23.366 1.00 69.00 184 GLY A C 1
ATOM 1463 O O . GLY A 1 184 ? -10.140 3.570 -22.566 1.00 69.00 184 GLY A O 1
ATOM 1464 N N . TRP A 1 185 ? -8.055 3.045 -23.198 1.00 68.38 185 TRP A N 1
ATOM 1465 C CA . TRP A 1 185 ? -7.406 3.697 -22.056 1.00 68.38 185 TRP A CA 1
ATOM 1466 C C . TRP A 1 185 ? -7.586 5.221 -22.078 1.00 68.38 185 TRP A C 1
ATOM 1468 O O . TRP A 1 185 ? -7.972 5.818 -21.076 1.00 68.38 185 TRP A O 1
ATOM 1478 N N . SER A 1 186 ? -7.406 5.859 -23.238 1.00 68.19 186 SER A N 1
ATOM 1479 C CA . SER A 1 186 ? -7.639 7.302 -23.388 1.00 68.19 186 SER A CA 1
ATOM 1480 C C . SER A 1 186 ? -9.104 7.683 -23.132 1.00 68.19 186 SER A C 1
ATOM 1482 O O . SER A 1 186 ? -9.367 8.636 -22.392 1.00 68.19 186 SER A O 1
ATOM 1484 N N . LEU A 1 187 ? -10.058 6.909 -23.669 1.00 68.25 187 LEU A N 1
ATOM 1485 C CA . LEU A 1 187 ? -11.494 7.143 -23.498 1.00 68.25 187 LEU A CA 1
ATOM 1486 C C . LEU A 1 187 ? -11.927 6.978 -22.037 1.00 68.25 187 LEU A C 1
ATOM 1488 O O . LEU A 1 187 ? -12.667 7.811 -21.522 1.00 68.25 187 LEU A O 1
ATOM 1492 N N . THR A 1 188 ? -11.448 5.937 -21.351 1.00 68.19 188 THR A N 1
ATOM 1493 C CA . THR A 1 188 ? -11.743 5.727 -19.923 1.00 68.19 188 THR A CA 1
ATOM 1494 C C . THR A 1 188 ? -11.165 6.844 -19.057 1.00 68.19 188 THR A C 1
ATOM 1496 O O . THR A 1 188 ? -11.894 7.396 -18.236 1.00 68.19 188 THR A O 1
ATOM 1499 N N . CYS A 1 189 ? -9.916 7.268 -19.279 1.00 69.12 189 CYS A N 1
ATOM 1500 C CA . CYS A 1 189 ? -9.345 8.418 -18.572 1.00 69.12 189 CYS A CA 1
ATOM 1501 C C . CYS A 1 189 ? -10.136 9.712 -18.822 1.00 69.12 189 CYS A C 1
ATOM 1503 O O . CYS A 1 189 ? -10.369 10.470 -17.882 1.00 69.12 189 CYS A O 1
ATOM 1505 N N . LEU A 1 190 ? -10.596 9.950 -20.055 1.00 66.50 190 LEU A N 1
ATOM 1506 C CA . LEU A 1 190 ? -11.379 11.138 -20.415 1.00 66.50 190 LEU A CA 1
ATOM 1507 C C . LEU A 1 190 ? -12.771 11.115 -19.762 1.00 66.50 190 LEU A C 1
ATOM 1509 O O . LEU A 1 190 ? -13.197 12.115 -19.190 1.00 66.50 190 LEU A O 1
ATOM 1513 N N . LEU A 1 191 ? -13.445 9.962 -19.757 1.00 67.12 191 LEU A N 1
ATOM 1514 C CA . LEU A 1 191 ? -14.729 9.777 -19.071 1.00 67.12 191 LEU A CA 1
ATOM 1515 C C . LEU A 1 191 ? -14.609 10.013 -17.560 1.00 67.12 191 LEU A C 1
ATOM 1517 O O . LEU A 1 191 ? -15.446 10.701 -16.976 1.00 67.12 191 LEU A O 1
ATOM 1521 N N . VAL A 1 192 ? -13.548 9.501 -16.926 1.00 67.81 192 VAL A N 1
ATOM 1522 C CA . VAL A 1 192 ? -13.289 9.735 -15.497 1.00 67.81 192 VAL A CA 1
ATOM 1523 C C . VAL A 1 192 ? -12.930 11.206 -15.239 1.00 67.81 192 VAL A C 1
ATOM 1525 O O . VAL A 1 192 ? -13.285 11.728 -14.188 1.00 67.81 192 VAL A O 1
ATOM 1528 N N . ALA A 1 193 ? -12.313 11.913 -16.194 1.00 65.88 193 ALA A N 1
ATOM 1529 C CA . ALA A 1 193 ? -11.983 13.336 -16.069 1.00 65.88 193 ALA A CA 1
ATOM 1530 C C . ALA A 1 193 ? -13.213 14.253 -16.074 1.00 65.88 193 ALA A C 1
ATOM 1532 O O . ALA A 1 193 ? -13.145 15.355 -15.531 1.00 65.88 193 ALA A O 1
ATOM 1533 N N . VAL A 1 194 ? -14.338 13.813 -16.642 1.00 64.75 194 VAL A N 1
ATOM 1534 C CA . VAL A 1 194 ? -15.586 14.592 -16.681 1.00 64.75 194 VAL A CA 1
ATOM 1535 C C . VAL A 1 194 ? -16.268 14.640 -15.310 1.00 64.75 194 VAL A C 1
ATOM 1537 O O . VAL A 1 194 ? -16.859 15.655 -14.949 1.00 64.75 194 VAL A O 1
ATOM 1540 N N . PHE A 1 195 ? -16.154 13.577 -14.510 1.00 64.81 195 PHE A N 1
ATOM 1541 C CA . PHE A 1 195 ? -16.852 13.465 -13.225 1.00 64.81 195 PHE A CA 1
ATOM 1542 C C . PHE A 1 195 ? -16.425 14.520 -12.171 1.00 64.81 195 PHE A C 1
ATOM 1544 O O . PHE A 1 195 ? -17.301 15.072 -11.507 1.00 64.81 195 PHE A O 1
ATOM 1551 N N . PRO A 1 196 ? -15.132 14.872 -12.025 1.00 60.81 196 PRO A N 1
ATOM 1552 C CA . PRO A 1 196 ? -14.682 15.960 -11.149 1.00 60.81 196 PRO A CA 1
ATOM 1553 C C . PRO A 1 196 ? -14.987 17.378 -11.657 1.00 60.81 196 PRO A C 1
ATOM 1555 O O . PRO A 1 196 ? -15.045 18.295 -10.840 1.00 60.81 196 PRO A O 1
ATOM 1558 N N . LEU A 1 197 ? -15.160 17.555 -12.974 1.00 53.88 197 LEU A N 1
ATOM 1559 C CA . LEU A 1 197 ? -15.470 18.836 -13.633 1.00 53.88 197 LEU A CA 1
ATOM 1560 C C . LEU A 1 197 ? -16.955 19.207 -13.545 1.00 53.88 197 LEU A C 1
ATOM 1562 O O . LEU A 1 197 ? -17.312 20.361 -13.787 1.00 53.88 197 LEU A O 1
ATOM 1566 N N . LEU A 1 198 ? -17.830 18.254 -13.206 1.00 55.94 198 LEU A N 1
ATOM 1567 C CA . LEU A 1 198 ? -19.223 18.578 -12.932 1.00 55.94 198 LEU A CA 1
ATOM 1568 C C . LEU A 1 198 ? -19.296 19.433 -11.654 1.00 55.94 198 LEU A C 1
ATOM 1570 O O . LEU A 1 198 ? -18.785 19.010 -10.610 1.00 55.94 198 LEU A O 1
ATOM 1574 N N . PRO A 1 199 ? -19.940 20.617 -11.700 1.00 46.88 199 PRO A N 1
ATOM 1575 C CA . PRO A 1 199 ? -20.146 21.428 -10.508 1.00 46.88 199 PRO A CA 1
ATOM 1576 C C . PRO A 1 199 ? -20.874 20.583 -9.465 1.00 46.88 199 PRO A C 1
ATOM 1578 O O . PRO A 1 199 ? -21.711 19.757 -9.827 1.00 46.88 199 PRO A O 1
ATOM 1581 N N . VAL A 1 200 ? -20.545 20.769 -8.181 1.00 49.97 200 VAL A N 1
ATOM 1582 C CA . VAL A 1 200 ? -21.191 20.056 -7.070 1.00 49.97 200 VAL A CA 1
ATOM 1583 C C . VAL A 1 200 ? -22.693 20.303 -7.172 1.00 49.97 200 VAL A C 1
ATOM 1585 O O . VAL A 1 200 ? -23.185 21.355 -6.766 1.00 49.97 200 VAL A O 1
ATOM 1588 N N . VAL A 1 201 ? -23.403 19.353 -7.785 1.00 46.34 201 VAL A N 1
ATOM 1589 C CA . VAL A 1 201 ? -24.839 19.441 -8.006 1.00 46.34 201 VAL A CA 1
ATOM 1590 C C . VAL A 1 201 ? -25.446 19.471 -6.619 1.00 46.34 201 VAL A C 1
ATOM 1592 O O . VAL A 1 201 ? -25.335 18.516 -5.846 1.00 46.34 201 VAL A O 1
ATOM 1595 N N . GLY A 1 202 ? -25.996 20.626 -6.261 1.00 47.22 202 GLY A N 1
ATOM 1596 C CA . GLY A 1 202 ? -26.693 20.797 -5.006 1.00 47.22 202 GLY A CA 1
ATOM 1597 C C . GLY A 1 202 ? -27.754 19.710 -4.873 1.00 47.22 202 GLY A C 1
ATOM 1598 O O . GLY A 1 202 ? -28.651 19.617 -5.698 1.00 47.22 202 GLY A O 1
ATOM 1599 N N . LYS A 1 203 ? -27.622 18.899 -3.823 1.00 48.97 203 LYS A N 1
ATOM 1600 C CA . LYS A 1 203 ? -28.680 18.128 -3.151 1.00 48.97 203 LYS A CA 1
ATOM 1601 C C . LYS A 1 203 ? -29.557 17.133 -3.931 1.00 48.97 203 LYS A C 1
ATOM 1603 O O . LYS A 1 203 ? -30.280 16.412 -3.254 1.00 48.97 203 LYS A O 1
ATOM 1608 N N . GLU A 1 204 ? -29.460 16.984 -5.247 1.00 52.78 204 GLU A N 1
ATOM 1609 C CA . GLU A 1 204 ? -30.258 16.002 -6.002 1.00 52.78 204 GLU A CA 1
ATOM 1610 C C . GLU A 1 204 ? -29.362 14.901 -6.592 1.00 52.78 204 GLU A C 1
ATOM 1612 O O . GLU A 1 204 ? -28.487 15.139 -7.426 1.00 52.78 204 GLU A O 1
ATOM 1617 N N . THR A 1 205 ? -29.559 13.666 -6.128 1.00 51.97 205 THR A N 1
ATOM 1618 C CA . THR A 1 205 ? -28.805 12.482 -6.563 1.00 51.97 205 THR A CA 1
ATOM 1619 C C . THR A 1 205 ? -29.283 12.040 -7.945 1.00 51.97 205 THR A C 1
ATOM 1621 O O . THR A 1 205 ? -30.294 11.358 -8.086 1.00 51.97 205 THR A O 1
ATOM 1624 N N . GLN A 1 206 ? -28.555 12.406 -9.002 1.00 57.91 206 GLN A N 1
ATOM 1625 C CA . GLN A 1 206 ? -28.854 11.928 -10.355 1.00 57.91 206 GLN A CA 1
ATOM 1626 C C . GLN A 1 206 ? -28.294 10.514 -10.578 1.00 57.91 206 GLN A C 1
ATOM 1628 O O . GLN A 1 206 ? -27.232 10.326 -11.170 1.00 57.91 206 GLN A O 1
ATOM 1633 N N . TYR A 1 207 ? -29.039 9.499 -10.127 1.00 67.25 207 TYR A N 1
ATOM 1634 C CA . TYR A 1 207 ? -28.714 8.071 -10.296 1.00 67.25 207 TYR A CA 1
ATOM 1635 C C . TYR A 1 207 ? -28.448 7.674 -11.759 1.00 67.25 207 TYR A C 1
ATOM 1637 O O . TYR A 1 207 ? -27.626 6.801 -12.032 1.00 67.25 207 TYR A O 1
ATOM 1645 N N . PHE A 1 208 ? -29.097 8.353 -12.710 1.00 69.25 208 PHE A N 1
ATOM 1646 C CA . PHE A 1 208 ? -28.950 8.101 -14.144 1.00 69.25 208 PHE A CA 1
ATOM 1647 C C . PHE A 1 208 ? -27.513 8.307 -14.652 1.00 69.25 208 PHE A C 1
ATOM 1649 O O . PHE A 1 208 ? -27.042 7.553 -15.504 1.00 69.25 208 PHE A O 1
ATOM 1656 N N . LEU A 1 209 ? -26.779 9.278 -14.100 1.00 65.50 209 LEU A N 1
ATOM 1657 C CA . LEU A 1 209 ? -25.403 9.562 -14.518 1.00 65.50 209 LEU A CA 1
ATOM 1658 C C . LEU A 1 209 ? -24.426 8.465 -14.059 1.00 65.50 209 LEU A C 1
ATOM 1660 O O . LEU A 1 209 ? -23.490 8.118 -14.772 1.00 65.50 209 LEU A O 1
ATOM 1664 N N . VAL A 1 210 ? -24.677 7.874 -12.888 1.00 67.19 210 VAL A N 1
ATOM 1665 C CA . VAL A 1 210 ? -23.875 6.764 -12.344 1.00 67.19 210 VAL A CA 1
ATOM 1666 C C . VAL A 1 210 ? -24.168 5.459 -13.087 1.00 67.19 210 VAL A C 1
ATOM 1668 O O . VAL A 1 210 ? -23.263 4.684 -13.380 1.00 67.19 210 VAL A O 1
ATOM 1671 N N . ILE A 1 211 ? -25.433 5.215 -13.429 1.00 74.44 211 ILE A N 1
ATOM 1672 C CA . ILE A 1 211 ? -25.824 4.016 -14.179 1.00 74.44 211 ILE A CA 1
ATOM 1673 C C . ILE A 1 211 ? -25.294 4.089 -15.617 1.00 74.44 211 ILE A C 1
ATOM 1675 O O . ILE A 1 211 ? -24.750 3.108 -16.121 1.00 74.44 211 ILE A O 1
ATOM 1679 N N . SER A 1 212 ? -25.394 5.251 -16.267 1.00 73.19 212 SER A N 1
ATOM 1680 C CA . SER A 1 212 ? -24.871 5.436 -17.626 1.00 73.19 212 SER A CA 1
ATOM 1681 C C . SER A 1 212 ? -23.347 5.313 -17.697 1.00 73.19 212 SER A C 1
ATOM 1683 O O . SER A 1 212 ? -22.854 4.680 -18.629 1.00 73.19 212 SER A O 1
ATOM 1685 N N . SER A 1 213 ? -22.596 5.814 -16.707 1.00 70.12 213 SER A N 1
ATOM 1686 C CA . SER A 1 213 ? -21.140 5.609 -16.644 1.00 70.12 213 SER A CA 1
ATOM 1687 C C . SER A 1 213 ? -20.753 4.148 -16.377 1.00 70.12 213 SER A C 1
ATOM 1689 O O . SER A 1 213 ? -19.779 3.654 -16.942 1.00 70.12 213 SER A O 1
ATOM 1691 N N . GLY A 1 214 ? -21.543 3.418 -15.583 1.00 72.19 214 GLY A N 1
ATOM 1692 C CA . GLY A 1 214 ? -21.360 1.978 -15.386 1.00 72.19 214 GLY A CA 1
ATOM 1693 C C . GLY A 1 214 ? -21.586 1.167 -16.667 1.00 72.19 214 GLY A C 1
ATOM 1694 O O . GLY A 1 214 ? -20.789 0.288 -16.993 1.00 72.19 214 GLY A O 1
ATOM 1695 N N . ILE A 1 215 ? -22.638 1.484 -17.429 1.00 77.62 215 ILE A N 1
ATOM 1696 C CA . ILE A 1 215 ? -22.948 0.801 -18.695 1.00 77.62 215 ILE A CA 1
ATOM 1697 C C . ILE A 1 215 ? -21.861 1.071 -19.740 1.00 77.62 215 ILE A C 1
ATOM 1699 O O . ILE A 1 215 ? -21.408 0.135 -20.398 1.00 77.62 215 ILE A O 1
ATOM 1703 N N . THR A 1 216 ? -21.394 2.315 -19.880 1.00 73.88 216 THR A N 1
ATOM 1704 C CA . THR A 1 216 ? -20.318 2.634 -20.832 1.00 73.88 216 THR A CA 1
ATOM 1705 C C . THR A 1 216 ? -19.007 1.948 -20.456 1.00 73.88 216 THR A C 1
ATOM 1707 O O . THR A 1 216 ? -18.347 1.406 -21.339 1.00 73.88 216 THR A O 1
ATOM 1710 N N . ALA A 1 217 ? -18.664 1.868 -19.166 1.00 71.25 217 ALA A N 1
ATOM 1711 C CA . ALA A 1 217 ? -17.492 1.127 -18.701 1.00 71.25 217 ALA A CA 1
ATOM 1712 C C . ALA A 1 217 ? -17.573 -0.375 -19.030 1.00 71.25 217 ALA A C 1
ATOM 1714 O O . ALA A 1 217 ? -16.582 -0.955 -19.473 1.00 71.25 217 ALA A O 1
ATOM 1715 N N . LEU A 1 218 ? -18.747 -1.000 -18.876 1.00 76.69 218 LEU A N 1
ATOM 1716 C CA . LEU A 1 218 ? -18.956 -2.410 -19.226 1.00 76.69 218 LEU A CA 1
ATOM 1717 C C . LEU A 1 218 ? -18.842 -2.660 -20.732 1.00 76.69 218 LEU A C 1
ATOM 1719 O O . LEU A 1 218 ? -18.207 -3.630 -21.139 1.00 76.69 218 LEU A O 1
ATOM 1723 N N . VAL A 1 219 ? -19.412 -1.779 -21.558 1.00 76.56 219 VAL A N 1
ATOM 1724 C CA . VAL A 1 219 ? -19.316 -1.880 -23.022 1.00 76.56 219 VAL A CA 1
ATOM 1725 C C . VAL A 1 219 ? -17.865 -1.725 -23.479 1.00 76.56 219 VAL A C 1
ATOM 1727 O O . VAL A 1 219 ? -17.388 -2.530 -24.273 1.00 76.56 219 VAL A O 1
ATOM 1730 N N . ILE A 1 220 ? -17.132 -0.749 -22.936 1.00 72.38 220 ILE A N 1
ATOM 1731 C CA . ILE A 1 220 ? -15.711 -0.547 -23.252 1.00 72.38 220 ILE A CA 1
ATOM 1732 C C . ILE A 1 220 ? -14.880 -1.756 -22.799 1.00 72.38 220 ILE A C 1
ATOM 1734 O O . ILE A 1 220 ? -14.047 -2.242 -23.559 1.00 72.38 220 ILE A O 1
ATOM 1738 N N . GLY A 1 221 ? -15.133 -2.285 -21.598 1.00 69.25 221 GLY A N 1
ATOM 1739 C CA . GLY A 1 221 ? -14.462 -3.485 -21.095 1.00 69.25 221 GLY A CA 1
ATOM 1740 C C . GLY A 1 221 ? -14.711 -4.720 -21.965 1.00 69.25 221 GLY A C 1
ATOM 1741 O O . GLY A 1 221 ? -13.773 -5.457 -22.258 1.00 69.25 221 GLY A O 1
ATOM 1742 N N . ALA A 1 222 ? -15.945 -4.916 -22.436 1.00 72.25 222 ALA A N 1
ATOM 1743 C CA . ALA A 1 222 ? -16.296 -6.018 -23.329 1.00 72.25 222 ALA A CA 1
ATOM 1744 C C . ALA A 1 222 ? -15.607 -5.905 -24.700 1.00 72.25 222 ALA A C 1
ATOM 1746 O O . ALA A 1 222 ? -15.108 -6.905 -25.202 1.00 72.25 222 ALA A O 1
ATOM 1747 N N . VAL A 1 223 ? -15.526 -4.695 -25.265 1.00 69.12 223 VAL A N 1
ATOM 1748 C CA . VAL A 1 223 ? -14.872 -4.425 -26.561 1.00 69.12 223 VAL A CA 1
ATOM 1749 C C . VAL A 1 223 ? -13.349 -4.567 -26.488 1.00 69.12 223 VAL A C 1
ATOM 1751 O O . VAL A 1 223 ? -12.722 -4.949 -27.467 1.00 69.12 223 VAL A O 1
ATOM 1754 N N . ILE A 1 224 ? -12.733 -4.257 -25.345 1.00 63.16 224 ILE A N 1
ATOM 1755 C CA . ILE A 1 224 ? -11.286 -4.445 -25.143 1.00 63.16 224 ILE A CA 1
ATOM 1756 C C . ILE A 1 224 ? -10.938 -5.925 -24.920 1.00 63.16 224 ILE A C 1
ATOM 1758 O O . ILE A 1 224 ? -9.831 -6.347 -25.249 1.00 63.16 224 ILE A O 1
ATOM 1762 N N . CYS A 1 225 ? -11.851 -6.700 -24.327 1.00 57.50 225 CYS A N 1
ATOM 1763 C CA . CYS A 1 225 ? -11.628 -8.113 -24.021 1.00 57.50 225 CYS A CA 1
ATOM 1764 C C . CYS A 1 225 ? -11.949 -9.061 -25.195 1.00 57.50 225 CYS A C 1
ATOM 1766 O O . CYS A 1 225 ? -11.522 -10.216 -25.148 1.00 57.50 225 CYS A O 1
ATOM 1768 N N . SER A 1 226 ? -12.709 -8.603 -26.200 1.00 51.47 226 SER A N 1
ATOM 1769 C CA . SER A 1 226 ? -13.030 -9.335 -27.439 1.00 51.47 226 SER A CA 1
ATOM 1770 C C . SER A 1 226 ? -11.943 -9.197 -28.497 1.00 51.47 226 SER A C 1
ATOM 1772 O O . SER A 1 226 ? -11.597 -10.227 -29.113 1.00 51.47 226 SER A O 1
#

Secondary structure (DSSP, 8-state):
-HHHHHHHHHHHHHHHHHHHHHHHHHHHHHHHHHHHHHHHHHHHHHHHHSHHHHHHHHHHHH-----THHHHHHHHHHHHHHHHHHTT--HHHHHHHHHHHHHHHHHHHTHHHHHHHHHHHHHTTTHHHHHHHHHHHHHHHHHHHHHTT-THHHHHHHHHHHHHHHHHHHH-TT----HHHHHHHHHHHHHHHHHHHS----S---HHHHHHHHHHHHHHHHHHH-

InterPro domains:
  IPR007070 GPI ethanolamine phosphate transferase 1 [PTHR12250] (2-223)
  IPR017852 GPI ethanolamine phosphate transferase 1, C-terminal [PF04987] (13-224)

Organism: NCBI:txid100452

pLDDT: mean 71.79, std 10.1, range [45.72, 89.81]